Protein AF-A0A350NPS9-F1 (afdb_monomer)

Mean predicted aligned error: 7.88 Å

Nearest PDB structures (foldseek):
  6bbt-assembly2_B  TM=4.690E-01  e=1.256E-01  Streptococcus pyogenes
  4hss-assembly2_B  TM=3.386E-01  e=8.045E+00  Corynebacterium diphtheriae NCTC 13129

pLDDT: mean 90.28, std 10.2, range [53.72, 98.44]

Structure (mmCIF, N/CA/C/O backbone):
data_AF-A0A350NPS9-F1
#
_entry.id   AF-A0A350NPS9-F1
#
loop_
_atom_site.group_PDB
_atom_site.id
_atom_site.type_symbol
_atom_site.label_atom_id
_atom_site.label_alt_id
_atom_site.label_comp_id
_atom_site.label_asym_id
_atom_site.label_entity_id
_atom_site.label_seq_id
_atom_site.pdbx_PDB_ins_code
_atom_site.Cartn_x
_atom_site.Cartn_y
_atom_site.Cartn_z
_atom_site.occupancy
_atom_site.B_iso_or_equiv
_atom_site.auth_seq_id
_atom_site.auth_comp_id
_atom_site.auth_asym_id
_atom_site.auth_atom_id
_atom_site.pdbx_PDB_model_num
ATOM 1 N N . GLY A 1 1 ? 11.434 -3.399 -12.590 1.00 87.81 1 GLY A N 1
ATOM 2 C CA . GLY A 1 1 ? 12.327 -3.772 -13.703 1.00 87.81 1 GLY A CA 1
ATOM 3 C C . GLY A 1 1 ? 11.559 -3.762 -15.008 1.00 87.81 1 GLY A C 1
ATOM 4 O O . GLY A 1 1 ? 10.493 -3.167 -15.070 1.00 87.81 1 GLY A O 1
ATOM 5 N N . GLY A 1 2 ? 12.075 -4.420 -16.040 1.00 92.75 2 GLY A N 1
ATOM 6 C CA . GLY A 1 2 ? 11.434 -4.491 -17.352 1.00 92.75 2 GLY A CA 1
ATOM 7 C C . GLY A 1 2 ? 12.204 -5.400 -18.299 1.00 92.75 2 GLY A C 1
ATOM 8 O O . GLY A 1 2 ? 13.108 -6.122 -17.875 1.00 92.75 2 GLY A O 1
ATOM 9 N N . THR A 1 3 ? 11.849 -5.363 -19.577 1.00 96.25 3 THR A N 1
ATOM 10 C CA . THR A 1 3 ? 12.552 -6.098 -20.639 1.00 96.25 3 THR A CA 1
ATOM 11 C C . THR A 1 3 ? 13.214 -5.127 -21.606 1.00 96.25 3 THR A C 1
ATOM 13 O O . THR A 1 3 ? 12.877 -3.946 -21.618 1.00 96.25 3 THR A O 1
ATOM 16 N N . THR A 1 4 ? 14.157 -5.608 -22.420 1.00 96.62 4 THR A N 1
ATOM 17 C CA . THR A 1 4 ? 14.735 -4.822 -23.515 1.00 96.62 4 THR A CA 1
ATOM 18 C C . THR A 1 4 ? 14.626 -5.554 -24.844 1.00 96.62 4 THR A C 1
ATOM 20 O O . THR A 1 4 ? 14.639 -6.787 -24.903 1.00 96.62 4 THR A O 1
ATOM 23 N N . LEU A 1 5 ? 14.549 -4.778 -25.919 1.00 95.56 5 LEU A N 1
ATOM 24 C CA . LEU A 1 5 ? 14.714 -5.231 -27.293 1.00 95.56 5 LEU A CA 1
ATOM 25 C C . LEU A 1 5 ? 15.731 -4.308 -27.983 1.00 95.56 5 LEU A C 1
ATOM 27 O O . LEU A 1 5 ? 15.462 -3.111 -28.036 1.00 95.56 5 LEU A O 1
ATOM 31 N N . PRO A 1 6 ? 16.867 -4.824 -28.494 1.00 95.44 6 PRO A N 1
ATOM 32 C CA . PRO A 1 6 ? 17.348 -6.206 -28.377 1.00 95.44 6 PRO A CA 1
ATOM 33 C C . PRO A 1 6 ? 17.470 -6.693 -26.921 1.00 95.44 6 PRO A C 1
ATOM 35 O O . PRO A 1 6 ? 17.599 -5.896 -25.987 1.00 95.44 6 PRO A O 1
ATOM 38 N N . LYS A 1 7 ? 17.368 -8.013 -26.719 1.00 96.19 7 LYS A N 1
ATOM 39 C CA . LYS A 1 7 ? 17.523 -8.618 -25.385 1.00 96.19 7 LYS A CA 1
ATOM 40 C C . LYS A 1 7 ? 18.940 -8.349 -24.857 1.00 96.19 7 LYS A C 1
ATOM 42 O O . LYS A 1 7 ? 19.832 -8.073 -25.651 1.00 96.19 7 LYS A O 1
ATOM 47 N N . PRO A 1 8 ? 19.187 -8.430 -23.542 1.00 95.38 8 PRO A N 1
ATOM 48 C CA . PRO A 1 8 ? 20.540 -8.281 -23.019 1.00 95.38 8 PRO A CA 1
ATOM 49 C C . PRO A 1 8 ? 21.495 -9.288 -23.669 1.00 95.38 8 PRO A C 1
ATOM 51 O O . PRO A 1 8 ? 21.239 -10.492 -23.665 1.00 95.38 8 PRO A O 1
ATOM 54 N N . GLY A 1 9 ? 22.585 -8.790 -24.246 1.00 95.69 9 GLY A N 1
ATOM 55 C CA . GLY A 1 9 ? 23.526 -9.611 -24.994 1.00 95.69 9 GLY A CA 1
ATOM 56 C C . GLY A 1 9 ? 24.518 -8.775 -25.790 1.00 95.69 9 GLY A C 1
ATOM 57 O O . GLY A 1 9 ? 24.446 -7.546 -25.816 1.00 95.69 9 GLY A O 1
ATOM 58 N N . LYS A 1 10 ? 25.458 -9.463 -26.438 1.00 95.31 10 LYS A N 1
ATOM 59 C CA . LYS A 1 10 ? 26.379 -8.859 -27.401 1.00 95.31 10 LYS A CA 1
ATOM 60 C C . LYS A 1 10 ? 25.858 -9.123 -28.805 1.00 95.31 10 LYS A C 1
ATOM 62 O O . LYS A 1 10 ? 25.475 -10.246 -29.119 1.00 95.31 10 LYS A O 1
ATOM 67 N N . TYR A 1 11 ? 25.882 -8.091 -29.633 1.00 95.81 11 TYR A N 1
ATOM 68 C CA . TYR A 1 11 ? 25.420 -8.137 -31.012 1.00 95.81 11 TYR A CA 1
ATOM 69 C C . TYR A 1 11 ? 26.449 -7.449 -31.900 1.00 95.81 11 TYR A C 1
ATOM 71 O O . TYR A 1 11 ? 27.071 -6.471 -31.484 1.00 95.81 11 TYR A O 1
ATOM 79 N N . THR A 1 12 ? 26.598 -7.947 -33.122 1.00 96.00 12 THR A N 1
ATOM 80 C CA . THR A 1 12 ? 27.422 -7.323 -34.155 1.00 96.00 12 THR A CA 1
ATOM 81 C C . THR A 1 12 ? 26.500 -6.697 -35.186 1.00 96.00 12 THR A C 1
ATOM 83 O O . THR A 1 12 ? 25.580 -7.347 -35.677 1.00 96.00 12 THR A O 1
ATOM 86 N N . TYR A 1 13 ? 26.756 -5.436 -35.508 1.00 95.50 13 TYR A N 1
ATOM 87 C CA . TYR A 1 13 ? 26.031 -4.681 -36.520 1.00 95.50 13 TYR A CA 1
ATOM 88 C C . TYR A 1 13 ? 27.034 -4.098 -37.512 1.00 95.50 13 TYR A C 1
ATOM 90 O O . TYR A 1 13 ? 28.184 -3.848 -37.148 1.00 95.50 13 TYR A O 1
ATOM 98 N N . GLY A 1 14 ? 26.600 -3.884 -38.753 1.00 96.38 14 GLY A N 1
ATOM 99 C CA . GLY A 1 14 ? 27.404 -3.160 -39.733 1.00 96.38 14 GLY A CA 1
ATOM 100 C C . GLY A 1 14 ? 27.586 -1.698 -39.326 1.00 96.38 14 GLY A C 1
ATOM 101 O O . GLY A 1 14 ? 26.770 -1.143 -38.582 1.00 96.38 14 GLY A O 1
ATOM 102 N N . GLU A 1 15 ? 28.636 -1.065 -39.836 1.00 95.25 15 GLU A N 1
ATOM 103 C CA . GLU A 1 15 ? 28.874 0.361 -39.619 1.00 95.25 15 GLU A CA 1
ATOM 104 C C . GLU A 1 15 ? 27.670 1.198 -40.083 1.00 95.25 15 GLU A C 1
ATOM 106 O O . GLU A 1 15 ? 27.029 0.889 -41.088 1.00 95.25 15 GLU A O 1
ATOM 111 N N . ASN A 1 16 ? 27.335 2.240 -39.319 1.00 94.88 16 ASN A N 1
ATOM 112 C CA . ASN A 1 16 ? 26.195 3.137 -39.541 1.00 94.88 16 ASN A CA 1
ATOM 113 C C . ASN A 1 16 ? 24.810 2.465 -39.497 1.00 94.88 16 ASN A C 1
ATOM 115 O O . ASN A 1 16 ? 23.804 3.108 -39.798 1.00 94.88 16 ASN A O 1
ATOM 119 N N . THR A 1 17 ? 24.723 1.204 -39.057 1.00 97.62 17 THR A N 1
ATOM 120 C CA . THR A 1 17 ? 23.431 0.550 -38.803 1.00 97.62 17 THR A CA 1
ATOM 121 C C . THR A 1 17 ? 22.660 1.322 -37.737 1.00 97.62 17 THR A C 1
ATOM 123 O O . THR A 1 17 ? 23.191 1.608 -36.663 1.00 97.62 17 THR A O 1
ATOM 126 N N . VAL A 1 18 ? 21.387 1.609 -37.999 1.00 96.62 18 VAL A N 1
ATOM 127 C CA . VAL A 1 18 ? 20.476 2.188 -37.006 1.00 96.62 18 VAL A CA 1
ATOM 128 C C . VAL A 1 18 ? 19.769 1.058 -36.268 1.00 96.62 18 VAL A C 1
ATOM 130 O O . VAL A 1 18 ? 19.019 0.286 -36.865 1.00 96.62 18 VAL A O 1
ATOM 133 N N . VAL A 1 19 ? 19.990 0.960 -34.961 1.00 96.75 19 VAL A N 1
ATOM 134 C CA . VAL A 1 19 ? 19.338 -0.036 -34.103 1.00 96.75 19 VAL A CA 1
ATOM 135 C C . VAL A 1 19 ? 18.218 0.643 -33.328 1.00 96.75 19 VAL A C 1
ATOM 137 O O . VAL A 1 19 ? 18.448 1.632 -32.636 1.00 96.75 19 VAL A O 1
ATOM 140 N N . THR A 1 20 ? 17.002 0.105 -33.432 1.00 97.50 20 THR A N 1
ATOM 141 C CA . THR A 1 20 ? 15.863 0.539 -32.611 1.00 97.50 20 THR A CA 1
ATOM 142 C C . THR A 1 20 ? 15.865 -0.204 -31.285 1.00 97.50 20 THR A C 1
ATOM 144 O O . THR A 1 20 ? 15.963 -1.432 -31.253 1.00 97.50 20 THR A O 1
ATOM 147 N N . LEU A 1 21 ? 15.715 0.544 -30.200 1.00 97.19 21 LEU A N 1
ATOM 148 C CA . LEU A 1 21 ? 15.669 0.053 -28.838 1.00 97.19 21 LEU A CA 1
ATOM 149 C C . LEU A 1 21 ? 14.244 0.149 -28.287 1.00 97.19 21 LEU A C 1
ATOM 151 O O . LEU A 1 21 ? 13.510 1.102 -28.546 1.00 97.19 21 LEU A O 1
ATOM 155 N N . LYS A 1 22 ? 13.845 -0.838 -27.490 1.00 97.31 22 LYS A N 1
ATOM 156 C CA . LYS A 1 22 ? 12.591 -0.822 -26.727 1.00 97.31 22 LYS A CA 1
ATOM 157 C C . LYS A 1 22 ? 12.867 -1.270 -25.303 1.00 97.31 22 LYS A C 1
ATOM 159 O O . LYS A 1 22 ? 13.626 -2.216 -25.107 1.00 97.31 22 LYS A O 1
ATOM 164 N N . ALA A 1 23 ? 12.216 -0.635 -24.335 1.00 97.06 23 ALA A N 1
ATOM 165 C CA . ALA A 1 23 ? 12.320 -0.992 -22.924 1.00 97.06 23 ALA A CA 1
ATOM 166 C C . ALA A 1 23 ? 10.939 -1.045 -22.242 1.00 97.06 23 ALA A C 1
ATOM 168 O O . ALA A 1 23 ? 10.611 -0.152 -21.463 1.00 97.06 23 ALA A O 1
ATOM 169 N N . PRO A 1 24 ? 10.092 -2.052 -22.535 1.00 96.56 24 PRO A N 1
ATOM 170 C CA . PRO A 1 24 ? 8.803 -2.191 -21.863 1.00 96.56 24 PRO A CA 1
ATOM 171 C C . PRO A 1 24 ? 9.004 -2.432 -20.354 1.00 96.56 24 PRO A C 1
ATOM 173 O O . PRO A 1 24 ? 9.684 -3.404 -19.989 1.00 96.56 24 PRO A O 1
ATOM 176 N N . PRO A 1 25 ? 8.444 -1.584 -19.470 1.00 96.56 25 PRO A N 1
ATOM 177 C CA . PRO A 1 25 ? 8.509 -1.816 -18.034 1.00 96.56 25 PRO A CA 1
ATOM 178 C C . PRO A 1 25 ? 7.652 -3.021 -17.631 1.00 96.56 25 PRO A C 1
ATOM 180 O O . PRO A 1 25 ? 6.640 -3.327 -18.261 1.00 96.56 25 PRO A O 1
ATOM 183 N N . ALA A 1 26 ? 8.064 -3.712 -16.570 1.00 94.88 26 ALA A N 1
ATOM 184 C CA . ALA A 1 26 ? 7.222 -4.702 -15.904 1.00 94.88 26 ALA A CA 1
ATOM 185 C C . ALA A 1 26 ? 6.182 -4.003 -15.007 1.00 94.88 26 ALA A C 1
ATOM 187 O O . ALA A 1 26 ? 6.328 -2.820 -14.692 1.00 94.88 26 ALA A O 1
ATOM 188 N N . ALA A 1 27 ? 5.163 -4.742 -14.553 1.00 92.69 27 ALA A N 1
ATOM 189 C CA . ALA A 1 27 ? 4.199 -4.241 -13.572 1.00 92.69 27 ALA A CA 1
ATOM 190 C C . ALA A 1 27 ? 4.912 -3.667 -12.329 1.00 92.69 27 ALA A C 1
ATOM 192 O O . ALA A 1 27 ? 5.913 -4.221 -11.865 1.00 92.69 27 ALA A O 1
ATOM 193 N N . GLY A 1 28 ? 4.425 -2.532 -11.820 1.00 93.19 28 GLY A N 1
ATOM 194 C CA . GLY A 1 28 ? 5.043 -1.833 -10.688 1.00 93.19 28 GLY A CA 1
ATOM 195 C C . GLY A 1 28 ? 6.329 -1.070 -11.020 1.00 93.19 28 GLY A C 1
ATOM 196 O O . GLY A 1 28 ? 7.098 -0.729 -10.121 1.00 93.19 28 GLY A O 1
ATOM 197 N N . SER A 1 29 ? 6.637 -0.830 -12.296 1.00 95.56 29 SER A N 1
ATOM 198 C CA . SER A 1 29 ? 7.828 -0.080 -12.710 1.00 95.56 29 SER A CA 1
ATOM 199 C C . SER A 1 29 ? 7.543 0.883 -13.852 1.00 95.56 29 SER A C 1
ATOM 201 O O . SER A 1 29 ? 6.602 0.705 -14.619 1.00 95.56 29 SER A O 1
ATOM 203 N N . LEU A 1 30 ? 8.407 1.883 -13.982 1.00 95.25 30 LEU A N 1
ATOM 204 C CA . LEU A 1 30 ? 8.434 2.827 -15.088 1.00 95.25 30 LEU A CA 1
ATOM 205 C C . LEU A 1 30 ? 9.775 2.714 -15.802 1.00 95.25 30 LEU A C 1
ATOM 207 O O . LEU A 1 30 ? 10.811 2.492 -15.170 1.00 95.25 30 LEU A O 1
ATOM 211 N N . PHE A 1 31 ? 9.757 2.843 -17.128 1.00 95.94 31 PHE A N 1
ATOM 212 C CA . PHE A 1 31 ? 10.988 3.115 -17.857 1.00 95.94 31 PHE A CA 1
ATOM 213 C C . PHE A 1 31 ? 11.407 4.547 -17.540 1.00 95.94 31 PHE A C 1
ATOM 215 O O . PHE A 1 31 ? 10.610 5.465 -17.711 1.00 95.94 31 PHE A O 1
ATOM 222 N N . ASP A 1 32 ? 12.631 4.705 -17.051 1.00 94.81 32 ASP A N 1
ATOM 223 C CA . ASP A 1 32 ? 13.154 6.000 -16.635 1.00 94.81 32 ASP A CA 1
ATOM 224 C C . ASP A 1 32 ? 13.987 6.607 -17.768 1.00 94.81 32 ASP A C 1
ATOM 226 O O . ASP A 1 32 ? 13.614 7.617 -18.360 1.00 94.81 32 ASP A O 1
ATOM 230 N N . HIS A 1 33 ? 15.079 5.938 -18.148 1.00 95.25 33 HIS A N 1
ATOM 231 C CA . HIS A 1 33 ? 15.931 6.367 -19.255 1.00 95.25 33 HIS A CA 1
ATOM 232 C C . HIS A 1 33 ? 16.844 5.239 -19.760 1.00 95.25 33 HIS A C 1
ATOM 234 O O . HIS A 1 33 ? 16.969 4.171 -19.154 1.00 95.25 33 HIS A O 1
ATOM 240 N N . TRP A 1 34 ? 17.528 5.485 -20.879 1.00 96.44 34 TRP A N 1
ATOM 241 C CA . TRP A 1 34 ? 18.664 4.672 -21.310 1.00 96.44 34 TRP A CA 1
ATOM 242 C C . TRP A 1 34 ? 19.950 5.196 -20.666 1.00 96.44 34 TRP A C 1
ATOM 244 O O . TRP A 1 34 ? 20.350 6.332 -20.893 1.00 96.44 34 TRP A O 1
ATOM 254 N N . GLY A 1 35 ? 20.607 4.365 -19.867 1.00 94.75 35 GLY A N 1
ATOM 255 C CA . GLY A 1 35 ? 21.946 4.590 -19.332 1.00 94.75 35 GLY A CA 1
ATOM 256 C C . GLY A 1 35 ? 23.019 3.787 -20.075 1.00 94.75 35 GLY A C 1
ATOM 257 O O . GLY A 1 35 ? 22.795 3.248 -21.160 1.00 94.75 35 GLY A O 1
ATOM 258 N N . GLY A 1 36 ? 24.191 3.667 -19.452 1.00 91.38 36 GLY A N 1
ATOM 259 C CA . GLY A 1 36 ? 25.392 3.094 -20.072 1.00 91.38 36 GLY A CA 1
ATOM 260 C C . GLY A 1 36 ? 26.281 4.172 -20.695 1.00 91.38 36 GLY A C 1
ATOM 261 O O . GLY A 1 36 ? 25.916 5.346 -20.696 1.00 91.38 36 GLY A O 1
ATOM 262 N N . ALA A 1 37 ? 27.449 3.773 -21.207 1.00 91.25 37 ALA A N 1
ATOM 263 C CA . ALA A 1 37 ? 28.417 4.701 -21.803 1.00 91.25 37 ALA A CA 1
ATOM 264 C C . ALA A 1 37 ? 27.796 5.520 -22.946 1.00 91.25 37 ALA A C 1
ATOM 266 O O . ALA A 1 37 ? 28.096 6.699 -23.100 1.00 91.25 37 ALA A O 1
ATOM 267 N N . ASP A 1 38 ? 26.866 4.909 -23.683 1.00 92.88 38 ASP A N 1
ATOM 268 C CA . ASP A 1 38 ? 26.193 5.522 -24.824 1.00 92.88 38 ASP A CA 1
ATOM 269 C C . ASP A 1 38 ? 24.727 5.881 -24.540 1.00 92.88 38 ASP A C 1
ATOM 271 O O . ASP A 1 38 ? 23.995 6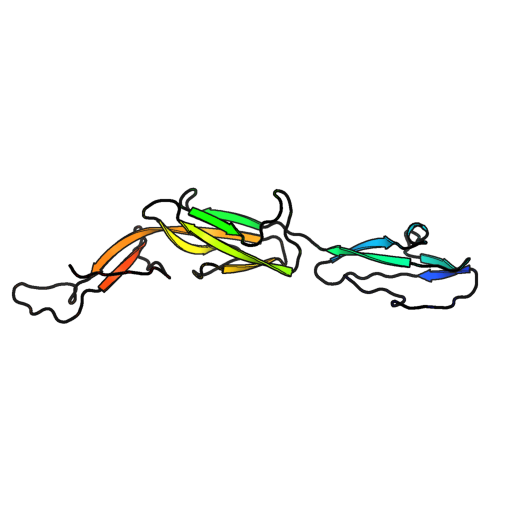.218 -25.469 1.00 92.88 38 ASP A O 1
ATOM 275 N N . GLY A 1 39 ? 24.268 5.823 -23.283 1.00 87.81 39 GLY A N 1
ATOM 276 C CA . GLY A 1 39 ? 22.870 6.112 -22.927 1.00 87.81 39 GLY A CA 1
ATOM 277 C C . GLY A 1 39 ? 22.411 7.503 -23.382 1.00 87.81 39 GLY A C 1
ATOM 278 O O . GLY A 1 39 ? 21.330 7.650 -23.943 1.00 87.81 39 GLY A O 1
ATOM 279 N N . ALA A 1 40 ? 23.292 8.503 -23.262 1.00 88.75 40 ALA A N 1
ATOM 280 C CA . ALA A 1 40 ? 23.057 9.868 -23.743 1.00 88.75 40 ALA A CA 1
ATOM 281 C C . ALA A 1 40 ? 23.033 9.998 -25.279 1.00 88.75 40 ALA A C 1
ATOM 283 O O . ALA A 1 40 ? 22.548 10.995 -25.804 1.00 88.75 40 ALA A O 1
ATOM 284 N N . SER A 1 41 ? 23.559 9.007 -26.006 1.00 90.69 41 SER A N 1
ATOM 285 C CA . SER A 1 41 ? 23.548 8.977 -27.476 1.00 90.69 41 SER A CA 1
ATOM 286 C C . SER A 1 41 ? 22.280 8.338 -28.050 1.00 90.69 41 SER A C 1
ATOM 288 O O . SER A 1 41 ? 22.129 8.278 -29.271 1.00 90.69 41 SER A O 1
ATOM 290 N N . VAL A 1 42 ? 21.374 7.834 -27.204 1.00 95.81 42 VAL A N 1
ATOM 291 C CA . VAL A 1 42 ? 20.087 7.304 -27.658 1.00 95.81 42 VAL A CA 1
ATOM 292 C C . VAL A 1 42 ? 19.169 8.466 -28.033 1.00 95.81 42 VAL A C 1
ATOM 294 O O . VAL A 1 42 ? 18.872 9.336 -27.219 1.00 95.81 42 VAL A O 1
ATOM 297 N N . SER A 1 43 ? 18.704 8.483 -29.282 1.00 93.56 43 SER A N 1
ATOM 298 C CA . SER A 1 43 ? 17.806 9.529 -29.787 1.00 93.56 43 SER A CA 1
ATOM 299 C C . SER A 1 43 ? 16.436 9.497 -29.091 1.00 93.56 43 SER A C 1
ATOM 301 O O . SER A 1 43 ? 16.016 8.437 -28.628 1.00 93.56 43 SER A O 1
ATOM 303 N N . SER A 1 44 ? 15.640 10.563 -29.213 1.00 90.25 44 SER A N 1
ATOM 304 C CA . SER A 1 44 ? 14.224 10.580 -28.792 1.00 90.25 44 SER A CA 1
ATOM 305 C C . SER A 1 44 ? 13.347 9.509 -29.465 1.00 90.25 44 SER A C 1
ATOM 307 O O . SER A 1 44 ? 12.366 9.062 -28.879 1.00 90.25 44 SER A O 1
ATOM 309 N N . ALA A 1 45 ? 13.726 9.031 -30.655 1.00 93.44 45 ALA A N 1
ATOM 310 C CA . ALA A 1 45 ? 13.085 7.898 -31.329 1.00 93.44 45 ALA A CA 1
ATOM 311 C C . ALA A 1 45 ? 13.495 6.519 -30.759 1.00 93.44 45 ALA A C 1
ATOM 313 O O . ALA A 1 45 ? 13.159 5.491 -31.342 1.00 93.44 45 ALA A O 1
ATOM 314 N N . ASN A 1 46 ? 14.235 6.480 -29.643 1.00 96.00 46 ASN A N 1
ATOM 315 C CA . ASN A 1 46 ? 14.848 5.278 -29.070 1.00 96.00 46 ASN A CA 1
ATOM 316 C C . ASN A 1 46 ? 15.713 4.510 -30.080 1.00 96.00 46 ASN A C 1
ATOM 318 O O . ASN A 1 46 ? 15.624 3.292 -30.195 1.00 96.00 46 ASN A O 1
ATOM 322 N N . THR A 1 47 ? 16.554 5.218 -30.831 1.00 96.69 47 THR A N 1
ATOM 323 C CA . THR A 1 47 ? 17.475 4.616 -31.797 1.00 96.69 47 THR A CA 1
ATOM 324 C C . THR A 1 47 ? 18.917 4.975 -31.489 1.00 96.69 47 THR A C 1
ATOM 326 O O . THR A 1 47 ? 19.191 5.986 -30.836 1.00 96.69 47 THR A O 1
ATOM 329 N N . ILE A 1 48 ? 19.838 4.138 -31.962 1.00 96.25 48 ILE A N 1
ATOM 330 C CA . ILE A 1 48 ? 21.272 4.379 -31.866 1.00 96.25 48 ILE A CA 1
ATOM 331 C C . ILE A 1 48 ? 21.972 4.009 -33.179 1.00 96.25 48 ILE A C 1
ATOM 333 O O . ILE A 1 48 ? 21.653 2.991 -33.792 1.00 96.25 48 ILE A O 1
ATOM 337 N N . VAL A 1 49 ? 22.912 4.847 -33.622 1.00 96.50 49 VAL A N 1
ATOM 338 C CA . VAL A 1 49 ? 23.663 4.658 -34.878 1.00 96.50 49 VAL A CA 1
ATOM 339 C C . VAL A 1 49 ? 24.996 3.984 -34.589 1.00 96.50 49 VAL A C 1
ATOM 341 O O . VAL A 1 49 ? 25.841 4.584 -33.931 1.00 96.50 49 VAL A O 1
ATOM 344 N N . MET A 1 50 ? 25.215 2.770 -35.089 1.00 96.06 50 MET A N 1
ATOM 345 C CA . MET A 1 50 ? 26.416 1.959 -34.851 1.00 96.06 50 MET A CA 1
ATOM 346 C C . MET A 1 50 ? 27.646 2.483 -35.613 1.00 96.06 50 MET A C 1
ATOM 348 O O . MET A 1 50 ? 28.088 1.896 -36.593 1.00 96.06 50 MET A O 1
ATOM 352 N N . ASN A 1 51 ? 28.211 3.591 -35.138 1.00 94.62 51 ASN A N 1
ATOM 353 C CA . ASN A 1 51 ? 29.464 4.206 -35.605 1.00 94.62 51 ASN A CA 1
ATOM 354 C C . ASN A 1 51 ? 30.698 3.800 -34.766 1.00 94.62 51 ASN A C 1
ATOM 356 O O . ASN A 1 51 ? 31.726 4.467 -34.783 1.00 94.62 51 ASN A O 1
ATOM 360 N N . GLY A 1 52 ? 30.565 2.740 -33.968 1.00 93.75 52 GLY A N 1
ATOM 361 C CA . GLY A 1 52 ? 31.561 2.250 -33.022 1.00 93.75 52 GLY A CA 1
ATOM 362 C C . GLY A 1 52 ? 30.938 1.243 -32.056 1.00 93.75 52 GLY A C 1
ATOM 363 O O . GLY A 1 52 ? 29.732 0.984 -32.111 1.00 93.75 52 GLY A O 1
ATOM 364 N N . ASN A 1 53 ? 31.749 0.672 -31.162 1.00 94.06 53 ASN A N 1
ATOM 365 C CA . ASN A 1 53 ? 31.245 -0.201 -30.100 1.00 94.06 53 ASN A CA 1
ATOM 366 C C . ASN A 1 53 ? 30.376 0.599 -29.131 1.00 94.06 53 ASN A C 1
ATOM 368 O O . ASN A 1 53 ? 30.779 1.678 -28.706 1.00 94.06 53 ASN A O 1
ATOM 372 N N . LYS A 1 54 ? 29.217 0.046 -28.756 1.00 94.00 54 LYS A N 1
ATOM 373 C CA . LYS A 1 54 ? 28.267 0.713 -27.860 1.00 94.00 54 LYS A CA 1
ATOM 374 C C . LYS A 1 54 ? 27.851 -0.158 -26.692 1.00 94.00 54 LYS A C 1
ATOM 376 O O . LYS A 1 54 ? 27.703 -1.373 -26.840 1.00 94.00 54 LYS A O 1
ATOM 381 N N . SER A 1 55 ? 27.604 0.475 -25.552 1.00 95.25 55 SER A N 1
ATOM 382 C CA . SER A 1 55 ? 27.049 -0.143 -24.351 1.00 95.25 55 SER A CA 1
ATOM 383 C C . SER A 1 55 ? 25.878 0.685 -23.832 1.00 95.25 55 SER A C 1
ATOM 385 O O . SER A 1 55 ? 26.049 1.795 -23.320 1.00 95.25 55 SER A O 1
ATOM 387 N N . VAL A 1 56 ? 24.677 0.121 -23.960 1.00 95.88 56 VAL A N 1
ATOM 388 C CA . VAL A 1 56 ? 23.414 0.756 -23.577 1.00 95.88 56 VAL A CA 1
ATOM 389 C C . VAL A 1 56 ? 22.698 -0.122 -22.556 1.00 95.88 56 VAL A C 1
ATOM 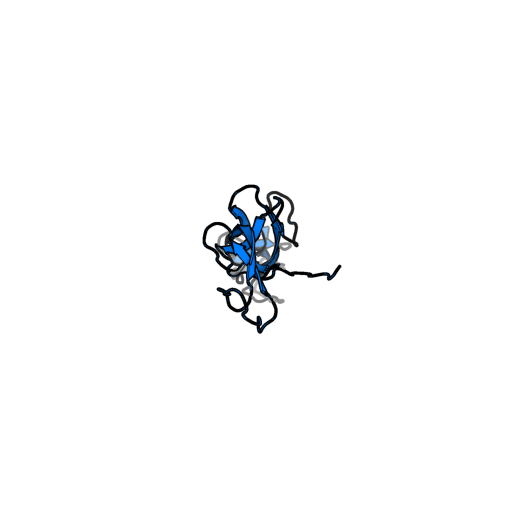391 O O . VAL A 1 56 ? 22.651 -1.346 -22.691 1.00 95.88 56 VAL A O 1
ATOM 394 N N . LYS A 1 57 ? 22.125 0.502 -21.529 1.00 95.69 57 LYS A N 1
ATOM 395 C CA . LYS A 1 57 ? 21.389 -0.159 -20.448 1.00 95.69 57 LYS A CA 1
ATOM 396 C C . LYS A 1 57 ? 20.042 0.527 -20.258 1.00 95.69 57 LYS A C 1
ATOM 398 O O . LYS A 1 57 ? 20.006 1.733 -20.083 1.00 95.69 57 LYS A O 1
ATOM 403 N N . ALA A 1 58 ? 18.940 -0.216 -20.217 1.00 96.62 58 ALA A N 1
ATOM 404 C CA . ALA A 1 58 ? 17.669 0.355 -19.772 1.00 96.62 58 ALA A CA 1
ATOM 405 C C . ALA A 1 58 ? 17.679 0.545 -18.248 1.00 96.62 58 ALA A C 1
ATOM 407 O O . ALA A 1 58 ? 18.036 -0.377 -17.504 1.00 96.62 58 ALA A O 1
ATOM 408 N N . VAL A 1 59 ? 17.279 1.725 -17.788 1.00 96.12 59 VAL A N 1
ATOM 409 C CA . VAL A 1 59 ? 17.086 2.048 -16.374 1.00 96.12 59 VAL A CA 1
ATOM 410 C C . VAL A 1 59 ? 15.588 2.149 -16.105 1.00 96.12 59 VAL A C 1
ATOM 412 O O . VAL A 1 59 ? 14.843 2.759 -16.869 1.00 96.12 59 VAL A O 1
ATOM 415 N N . PHE A 1 60 ? 15.151 1.512 -15.021 1.00 96.44 60 PHE A N 1
ATOM 416 C CA . PHE A 1 60 ? 13.759 1.496 -14.588 1.00 96.44 60 PHE A CA 1
ATOM 417 C C . PHE A 1 60 ? 13.671 1.971 -13.143 1.00 96.44 60 PHE A C 1
ATOM 419 O O . PHE A 1 60 ? 14.485 1.557 -12.312 1.00 96.44 60 PHE A O 1
ATOM 426 N N . SER A 1 61 ? 12.652 2.762 -12.841 1.00 93.94 61 SE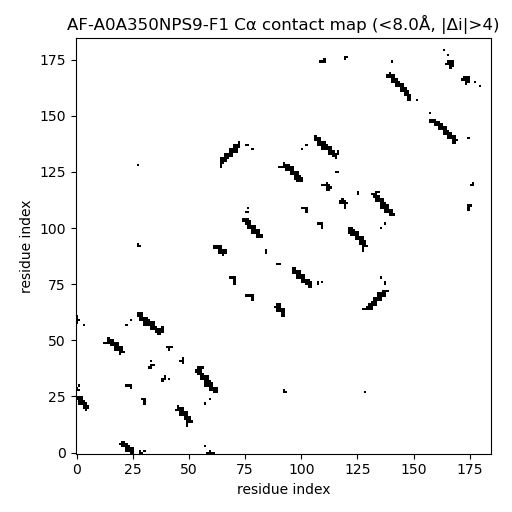R A N 1
ATOM 427 C CA . SER A 1 61 ? 12.263 3.139 -11.483 1.00 93.94 61 SER A CA 1
ATOM 428 C C . SER A 1 61 ? 11.047 2.319 -11.041 1.00 93.94 61 SER A C 1
ATOM 430 O O . SER A 1 61 ? 10.308 1.776 -11.868 1.00 93.94 61 SER A O 1
ATOM 432 N N . LYS A 1 62 ? 10.860 2.152 -9.729 1.00 91.38 62 LYS A N 1
ATOM 433 C CA . LYS A 1 62 ? 9.651 1.525 -9.178 1.00 91.38 62 LYS A CA 1
ATOM 434 C C . LYS A 1 62 ? 8.540 2.562 -9.067 1.00 91.38 62 LYS A C 1
ATOM 436 O O . LYS A 1 62 ? 8.815 3.719 -8.761 1.00 91.38 62 LYS A O 1
ATOM 441 N N . LEU A 1 63 ? 7.301 2.127 -9.283 1.00 92.81 63 LEU A N 1
ATOM 442 C CA . LEU A 1 63 ? 6.137 2.926 -8.913 1.00 92.81 63 LEU A CA 1
ATOM 443 C C . LEU A 1 63 ? 6.058 3.033 -7.392 1.00 92.81 63 LEU A C 1
ATOM 445 O O . LEU A 1 63 ? 6.375 2.074 -6.685 1.00 92.81 63 LEU A O 1
ATOM 449 N N . THR A 1 64 ? 5.621 4.189 -6.912 1.00 92.88 64 THR A N 1
ATOM 450 C CA . THR A 1 64 ? 5.349 4.429 -5.499 1.00 92.88 64 THR A CA 1
ATOM 451 C C . THR A 1 64 ? 3.928 4.945 -5.328 1.00 92.88 64 THR A C 1
ATOM 453 O O . THR A 1 64 ? 3.417 5.631 -6.214 1.00 92.88 64 THR A O 1
ATOM 456 N N . TYR A 1 65 ? 3.297 4.605 -4.208 1.00 93.62 65 TYR A N 1
ATOM 457 C CA . TYR A 1 65 ? 1.935 5.002 -3.887 1.00 93.62 65 TYR A CA 1
ATOM 458 C C . TYR A 1 65 ? 1.779 5.492 -2.445 1.00 93.62 65 TYR A C 1
ATOM 460 O O . TYR A 1 65 ? 2.407 4.942 -1.532 1.00 93.62 65 TYR A O 1
ATOM 468 N N . PRO A 1 66 ? 0.901 6.480 -2.217 1.00 93.12 66 PRO A N 1
ATOM 469 C CA . PRO A 1 66 ? 0.592 6.946 -0.877 1.00 93.12 66 PRO A CA 1
ATOM 470 C C . PRO A 1 66 ? -0.280 5.930 -0.130 1.00 93.12 66 PRO A C 1
ATOM 472 O O . PRO A 1 66 ? -1.141 5.269 -0.719 1.00 93.12 66 PRO A O 1
ATOM 475 N N . LEU A 1 67 ? -0.090 5.863 1.188 1.00 93.44 67 LEU A N 1
ATOM 476 C CA . LEU A 1 67 ? -0.985 5.184 2.124 1.00 93.44 67 LEU A CA 1
ATOM 477 C C . LEU A 1 67 ? -1.518 6.216 3.118 1.00 93.44 67 LEU A C 1
ATOM 479 O O . LEU A 1 67 ? -0.772 6.728 3.954 1.00 93.44 67 LEU A O 1
ATOM 483 N N . ASN A 1 68 ? -2.812 6.495 3.026 1.00 94.00 68 ASN A N 1
ATOM 484 C CA . ASN A 1 68 ? -3.517 7.361 3.960 1.00 94.00 68 ASN A CA 1
ATOM 485 C C . ASN A 1 68 ? -4.088 6.517 5.099 1.00 94.00 68 ASN A C 1
ATOM 487 O O . ASN A 1 68 ? -4.757 5.515 4.856 1.00 94.00 68 ASN A O 1
ATOM 491 N N . ILE A 1 69 ? -3.832 6.921 6.341 1.00 94.75 69 ILE A N 1
ATOM 492 C CA . ILE A 1 69 ? -4.298 6.206 7.528 1.00 94.75 69 ILE A CA 1
ATOM 493 C C . ILE A 1 69 ? -5.128 7.159 8.375 1.00 94.75 69 ILE A C 1
ATOM 495 O O . ILE A 1 69 ? -4.700 8.273 8.672 1.00 94.75 69 ILE A O 1
ATOM 499 N N . THR A 1 70 ? -6.311 6.707 8.766 1.00 97.06 70 THR A N 1
ATOM 500 C CA . THR A 1 70 ? -7.251 7.458 9.601 1.00 97.06 70 THR A CA 1
ATOM 501 C C . THR A 1 70 ? -7.690 6.619 10.793 1.00 97.06 70 THR A C 1
ATOM 503 O O . THR A 1 70 ? -7.655 5.387 10.758 1.00 97.06 70 THR A O 1
ATOM 506 N N . VAL A 1 71 ? -8.092 7.295 11.864 1.00 98.31 71 VAL A N 1
ATOM 507 C CA . VAL A 1 71 ? -8.640 6.677 13.072 1.00 98.31 71 VAL A CA 1
ATOM 508 C C . VAL A 1 71 ? -10.034 7.241 13.288 1.00 98.31 71 VAL A C 1
ATOM 510 O O . VAL A 1 71 ? -10.232 8.450 13.165 1.00 98.31 71 VAL A O 1
ATOM 513 N N . ASN A 1 72 ? -10.990 6.366 13.584 1.00 97.38 72 ASN A N 1
ATOM 514 C CA . ASN A 1 72 ? -12.379 6.736 13.794 1.00 97.38 72 ASN A CA 1
ATOM 515 C C . ASN A 1 72 ? -12.931 6.074 15.072 1.00 97.38 72 ASN A C 1
ATOM 517 O O . ASN A 1 72 ? -12.942 4.845 15.143 1.00 97.38 72 ASN A O 1
ATOM 521 N N . PRO A 1 73 ? -13.440 6.845 16.049 1.00 97.62 73 PRO A N 1
ATOM 522 C CA . PRO A 1 73 ? -13.387 8.308 16.148 1.00 97.62 73 PRO A CA 1
ATOM 523 C C . PRO A 1 73 ? -11.955 8.851 16.277 1.00 97.62 73 PRO A C 1
ATOM 525 O O . PRO A 1 73 ? -11.046 8.145 16.693 1.00 97.62 73 PRO A O 1
ATOM 528 N N . GLU A 1 74 ? -11.726 10.119 15.941 1.00 96.75 74 GLU A N 1
ATOM 529 C CA . GLU A 1 74 ? -10.389 10.707 16.078 1.00 96.75 74 GLU A CA 1
ATOM 530 C C . GLU A 1 74 ? -9.921 10.709 17.548 1.00 96.75 74 GLU A C 1
ATOM 532 O O . GLU A 1 74 ? -10.693 10.977 18.469 1.00 96.75 74 GLU A O 1
ATOM 537 N N . GLY A 1 75 ? -8.641 10.398 17.778 1.00 95.94 75 GLY A N 1
ATOM 538 C CA . GLY A 1 75 ? -8.020 10.421 19.107 1.00 95.94 75 GLY A CA 1
ATOM 539 C C . GLY A 1 75 ? -8.278 9.192 19.986 1.00 95.94 75 GLY A C 1
ATOM 540 O O . GLY A 1 75 ? -7.680 9.099 21.057 1.00 95.94 75 GLY A O 1
ATOM 541 N N . THR A 1 76 ? -9.100 8.231 19.550 1.00 97.38 76 THR A N 1
ATOM 542 C CA . THR A 1 76 ? -9.405 7.014 20.333 1.00 97.38 76 THR A CA 1
ATOM 543 C C . THR A 1 76 ? -8.330 5.934 20.235 1.00 97.38 76 THR A C 1
ATOM 545 O O . THR A 1 76 ? -8.290 5.004 21.047 1.00 97.38 76 THR A O 1
ATOM 548 N N . GLY A 1 77 ? -7.447 6.049 19.248 1.00 97.19 77 GLY A N 1
ATOM 549 C CA . GLY A 1 77 ? -6.369 5.109 18.997 1.00 97.19 77 GLY A CA 1
AT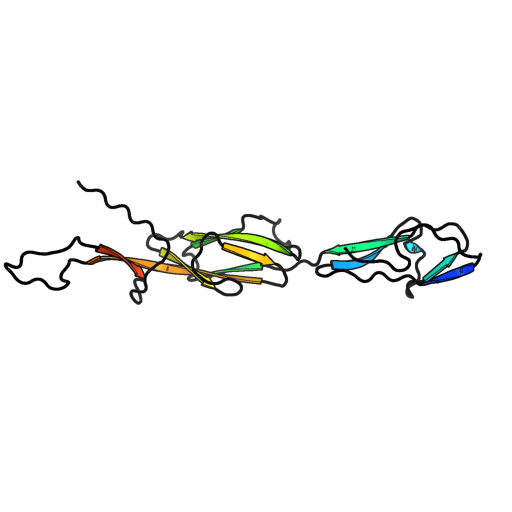OM 550 C C . GLY A 1 77 ? -5.314 5.654 18.048 1.00 97.19 77 GLY A C 1
ATOM 551 O O . GLY A 1 77 ? -5.374 6.793 17.580 1.00 97.19 77 GLY A O 1
ATOM 552 N N . THR A 1 78 ? -4.347 4.801 17.746 1.00 96.88 78 THR A N 1
ATOM 553 C CA . THR A 1 78 ? -3.311 5.023 16.741 1.00 96.88 78 THR A CA 1
ATOM 554 C C . THR A 1 78 ? -3.195 3.804 15.840 1.00 96.88 78 THR A C 1
ATOM 556 O O . THR A 1 78 ? -3.580 2.690 16.201 1.00 96.88 78 THR A O 1
ATOM 559 N N . VAL A 1 79 ? -2.637 4.016 14.654 1.00 96.12 79 VAL A N 1
ATOM 560 C CA . VAL A 1 79 ? -2.250 2.943 13.742 1.00 96.12 79 VAL A CA 1
ATOM 561 C C . VAL A 1 79 ? -0.765 3.083 13.473 1.00 96.12 79 VAL A C 1
ATOM 563 O O . VAL A 1 79 ? -0.308 4.139 13.039 1.00 96.12 79 VAL A O 1
ATOM 566 N N . THR A 1 80 ? -0.016 2.018 13.736 1.00 93.81 80 THR A N 1
ATOM 567 C CA . THR A 1 80 ? 1.431 1.987 13.519 1.00 93.81 80 THR A CA 1
ATOM 568 C C . THR A 1 80 ? 1.762 1.018 12.383 1.00 93.81 80 THR A C 1
ATOM 570 O O . THR A 1 80 ? 1.479 -0.176 12.518 1.00 93.81 80 THR A O 1
ATOM 573 N N . PRO A 1 81 ? 2.344 1.496 11.267 1.00 91.94 81 PRO A N 1
ATOM 574 C CA . PRO A 1 81 ? 2.919 0.633 10.244 1.00 91.94 81 PRO A CA 1
ATOM 575 C C . PRO A 1 81 ? 4.278 0.085 10.698 1.00 91.94 81 PRO A C 1
ATOM 577 O O . PRO A 1 81 ? 5.139 0.843 11.144 1.00 91.94 81 PRO A O 1
ATOM 580 N N . GLU A 1 82 ? 4.496 -1.224 10.554 1.00 88.00 82 GLU A N 1
ATOM 581 C CA . GLU A 1 82 ? 5.778 -1.867 10.892 1.00 88.00 82 GLU A CA 1
ATOM 582 C C . GLU A 1 82 ? 6.906 -1.427 9.941 1.00 88.00 82 GLU A C 1
ATOM 584 O O . GLU A 1 82 ? 8.053 -1.239 10.349 1.00 88.00 82 GLU A O 1
ATOM 589 N N . LEU A 1 83 ? 6.572 -1.176 8.671 1.00 79.19 83 LEU A N 1
ATOM 590 C CA . LEU A 1 83 ? 7.498 -0.596 7.706 1.00 79.19 83 LEU A CA 1
ATOM 591 C C . LEU A 1 83 ? 7.457 0.935 7.797 1.00 79.19 83 LEU A C 1
ATOM 593 O O . LEU A 1 83 ? 6.700 1.595 7.087 1.00 79.19 83 LEU A O 1
ATOM 597 N N . VAL A 1 84 ? 8.295 1.507 8.663 1.00 65.19 84 VAL A N 1
ATOM 598 C CA . VAL A 1 84 ? 8.446 2.964 8.766 1.00 65.19 84 VAL A CA 1
ATOM 599 C C . VAL A 1 84 ? 9.226 3.481 7.558 1.00 65.19 84 VAL A C 1
ATOM 601 O O . VAL A 1 84 ? 10.455 3.400 7.495 1.00 65.19 84 VAL A O 1
ATOM 604 N N . ILE A 1 85 ? 8.518 4.050 6.588 1.00 68.69 85 ILE A N 1
ATOM 605 C CA . ILE A 1 85 ? 9.139 4.873 5.549 1.00 68.69 85 ILE A CA 1
ATOM 606 C C . ILE A 1 85 ? 9.425 6.278 6.090 1.00 68.69 85 ILE A C 1
ATOM 608 O O . ILE A 1 85 ? 8.715 6.795 6.952 1.00 68.69 85 ILE A O 1
ATOM 612 N N . LYS A 1 86 ? 10.507 6.907 5.609 1.00 61.06 86 LYS A N 1
ATOM 613 C CA . LYS A 1 86 ? 10.830 8.296 5.978 1.00 61.06 86 LYS A CA 1
ATOM 614 C C . LYS A 1 86 ? 9.622 9.189 5.678 1.00 61.06 86 LYS A C 1
ATOM 616 O O . LYS A 1 86 ? 9.047 9.073 4.600 1.00 61.06 86 LYS A O 1
ATOM 621 N N . ALA A 1 87 ? 9.285 10.086 6.606 1.00 53.72 87 ALA A N 1
ATOM 622 C CA . ALA A 1 87 ? 8.180 11.027 6.447 1.00 53.72 87 ALA A CA 1
ATOM 623 C C . ALA A 1 87 ? 8.238 11.732 5.078 1.00 53.72 87 ALA A C 1
ATOM 625 O O . ALA A 1 87 ? 9.297 12.215 4.669 1.00 53.72 87 ALA A O 1
ATOM 626 N N . GLY A 1 88 ? 7.106 11.754 4.369 1.00 56.81 88 GLY A N 1
ATOM 627 C CA . GLY A 1 88 ? 6.999 12.321 3.022 1.00 56.81 88 GLY A CA 1
ATOM 628 C C . GLY A 1 88 ? 7.440 11.392 1.885 1.00 56.81 88 GLY A C 1
ATOM 629 O O . GLY A 1 88 ? 7.630 11.869 0.768 1.00 56.81 88 GLY A O 1
ATOM 630 N N . LYS A 1 89 ? 7.635 10.092 2.141 1.00 68.44 89 LYS A N 1
ATOM 631 C CA . LYS A 1 89 ? 7.820 9.086 1.087 1.00 68.44 89 LYS A CA 1
ATOM 632 C C . LYS A 1 89 ? 6.585 8.206 0.943 1.00 68.44 89 LYS A C 1
ATOM 634 O O . LYS A 1 89 ? 5.948 7.883 1.936 1.00 68.44 89 LYS A O 1
ATOM 639 N N . ASP A 1 90 ? 6.309 7.823 -0.296 1.00 89.06 90 ASP A N 1
ATOM 640 C CA . ASP A 1 90 ? 5.315 6.829 -0.687 1.00 89.06 90 ASP A CA 1
ATOM 641 C C . ASP A 1 90 ? 5.886 5.403 -0.557 1.00 89.06 90 ASP A C 1
ATOM 643 O O . ASP A 1 90 ? 7.108 5.204 -0.548 1.00 89.06 90 ASP A O 1
ATOM 647 N N . TYR A 1 91 ? 5.008 4.404 -0.490 1.00 91.38 91 TYR A N 1
ATOM 648 C CA . TYR A 1 91 ? 5.368 2.983 -0.464 1.00 91.38 91 TYR A CA 1
ATOM 649 C C . TYR A 1 91 ? 5.624 2.466 -1.882 1.00 91.38 91 TYR A C 1
ATOM 651 O O . TYR A 1 91 ? 4.917 2.833 -2.817 1.00 91.38 91 TYR A O 1
ATOM 659 N N . GLU A 1 92 ? 6.619 1.602 -2.072 1.00 91.88 92 GLU A N 1
ATOM 660 C CA . GLU A 1 92 ? 6.882 1.004 -3.384 1.00 91.88 92 GLU A CA 1
ATOM 661 C C . GLU A 1 92 ? 5.780 0.002 -3.765 1.00 91.88 92 GLU A C 1
ATOM 663 O O . GLU A 1 92 ? 5.314 -0.778 -2.933 1.00 91.88 92 GLU A O 1
ATOM 668 N N . HIS A 1 93 ? 5.417 -0.039 -5.048 1.00 93.62 93 HIS A N 1
ATOM 669 C CA . HIS A 1 93 ? 4.485 -1.033 -5.576 1.00 93.62 93 HIS A CA 1
ATOM 670 C C . HIS A 1 93 ? 4.948 -2.461 -5.234 1.00 93.62 93 HIS A C 1
ATOM 672 O O . HIS A 1 93 ? 6.086 -2.855 -5.507 1.00 93.62 93 HIS A O 1
ATOM 678 N N . GLY A 1 94 ? 4.019 -3.272 -4.737 1.00 91.81 94 GLY A N 1
ATOM 679 C CA . GLY A 1 94 ? 4.214 -4.661 -4.339 1.00 91.81 94 GLY A CA 1
ATOM 680 C C . GLY A 1 94 ? 4.717 -4.830 -2.907 1.00 91.81 94 GLY A C 1
ATOM 681 O O . GLY A 1 94 ? 4.913 -5.965 -2.479 1.00 91.81 94 GLY A O 1
ATOM 682 N N . GLN A 1 95 ? 4.939 -3.744 -2.156 1.00 92.00 95 GLN A N 1
ATOM 683 C CA . GLN A 1 95 ? 5.234 -3.851 -0.728 1.00 92.00 95 GLN A CA 1
ATOM 684 C C . GLN A 1 95 ? 4.000 -4.316 0.041 1.00 92.00 95 GLN A C 1
ATOM 686 O O . GLN A 1 95 ? 2.891 -3.864 -0.223 1.00 92.00 95 GLN A O 1
ATOM 691 N N . THR A 1 96 ? 4.207 -5.201 1.013 1.00 93.31 96 THR A N 1
ATOM 692 C CA . THR A 1 96 ? 3.188 -5.547 2.009 1.00 93.31 96 THR A CA 1
ATOM 693 C C . THR A 1 96 ? 3.523 -4.821 3.306 1.00 93.31 96 THR A C 1
ATOM 695 O O . THR A 1 96 ? 4.647 -4.924 3.800 1.00 93.31 96 THR A O 1
ATOM 698 N N . VAL A 1 97 ? 2.573 -4.047 3.825 1.00 94.00 97 VAL A N 1
ATOM 699 C CA . VAL A 1 97 ? 2.705 -3.247 5.046 1.00 94.00 97 VAL A CA 1
ATOM 700 C C . VAL A 1 97 ? 1.847 -3.879 6.131 1.00 94.00 97 VAL A C 1
ATOM 702 O O . VAL A 1 97 ? 0.648 -4.062 5.941 1.00 94.00 97 VAL A O 1
ATOM 705 N N . ARG A 1 98 ? 2.446 -4.182 7.283 1.00 95.06 98 ARG A N 1
ATOM 706 C CA . ARG A 1 98 ? 1.713 -4.665 8.454 1.00 95.06 98 ARG A CA 1
ATOM 707 C C . ARG A 1 98 ? 1.291 -3.491 9.330 1.00 95.06 98 ARG A C 1
ATOM 709 O O . ARG A 1 98 ? 2.140 -2.720 9.781 1.00 95.06 98 ARG A O 1
ATOM 716 N N . LEU A 1 99 ? -0.012 -3.342 9.539 1.00 96.50 99 LEU A N 1
ATOM 717 C CA . LEU A 1 99 ? -0.629 -2.267 10.310 1.00 96.50 99 LEU A CA 1
ATOM 718 C C . LEU A 1 99 ? -1.135 -2.802 11.648 1.00 96.50 99 LEU A C 1
ATOM 720 O O . LEU A 1 99 ? -1.857 -3.795 11.697 1.00 96.50 99 LEU A O 1
ATOM 724 N N . THR A 1 100 ? -0.774 -2.120 12.733 1.00 96.94 100 THR A N 1
ATOM 725 C CA . THR A 1 100 ? -1.258 -2.436 14.083 1.00 96.94 100 THR A CA 1
ATOM 726 C C . THR A 1 100 ? -2.106 -1.288 14.608 1.00 96.94 100 THR A C 1
ATOM 728 O O . THR A 1 100 ? -1.596 -0.177 14.772 1.00 96.94 100 THR A O 1
ATOM 731 N N . ALA A 1 101 ? -3.379 -1.548 14.896 1.00 97.38 101 ALA A N 1
ATOM 732 C CA . ALA A 1 101 ? -4.264 -0.611 15.579 1.00 97.38 101 ALA A CA 1
ATOM 733 C C . ALA A 1 101 ? -4.102 -0.755 17.098 1.00 97.38 101 ALA A C 1
ATOM 735 O O . ALA A 1 101 ? -4.209 -1.857 17.638 1.00 97.38 101 ALA A O 1
ATOM 736 N N . THR A 1 102 ? -3.850 0.349 17.799 1.00 97.00 102 THR A N 1
ATOM 737 C CA . THR A 1 102 ? -3.691 0.367 19.260 1.00 97.00 102 THR A CA 1
ATOM 738 C C . THR A 1 102 ? -4.632 1.406 19.865 1.00 97.00 102 THR A C 1
ATOM 740 O O . THR A 1 102 ? -4.527 2.579 19.509 1.00 97.00 102 THR A O 1
ATOM 743 N N . PRO A 1 103 ? -5.554 1.026 20.768 1.00 96.62 103 PRO A N 1
ATOM 744 C CA . PRO A 1 103 ? -6.386 2.001 21.462 1.00 96.62 103 PRO A CA 1
ATOM 745 C C . PRO A 1 103 ? -5.525 2.852 22.400 1.00 96.62 103 PRO A C 1
ATOM 747 O O . PRO A 1 103 ? -4.657 2.336 23.104 1.00 96.62 103 PRO A O 1
ATOM 750 N N . THR A 1 104 ? -5.771 4.159 22.424 1.00 96.69 104 THR A N 1
ATOM 751 C CA . THR A 1 104 ? -5.051 5.118 23.284 1.00 96.69 104 THR A CA 1
ATOM 752 C C . THR A 1 104 ? -5.947 5.750 24.336 1.00 96.69 104 THR A C 1
ATOM 754 O O . THR A 1 104 ? -5.453 6.310 25.314 1.00 96.69 104 THR A O 1
ATOM 757 N N . THR A 1 105 ? -7.264 5.647 24.164 1.00 96.50 105 THR A N 1
ATOM 758 C CA . THR A 1 105 ? -8.251 6.177 25.103 1.00 96.50 105 THR A CA 1
ATOM 759 C C . THR A 1 105 ? -8.826 5.058 25.956 1.00 96.50 105 THR A C 1
ATOM 761 O O . THR A 1 105 ? -9.239 4.014 25.452 1.00 96.50 105 THR A O 1
ATOM 764 N N . ALA A 1 106 ? -8.884 5.289 27.267 1.00 94.38 106 ALA A N 1
ATOM 765 C CA . ALA A 1 106 ? -9.476 4.342 28.199 1.00 94.38 106 ALA A CA 1
ATOM 766 C C . ALA A 1 106 ? -10.940 4.054 27.831 1.00 94.38 106 ALA A C 1
ATOM 768 O O . ALA A 1 106 ? -11.705 4.963 27.516 1.00 94.38 106 ALA A O 1
ATOM 769 N N . G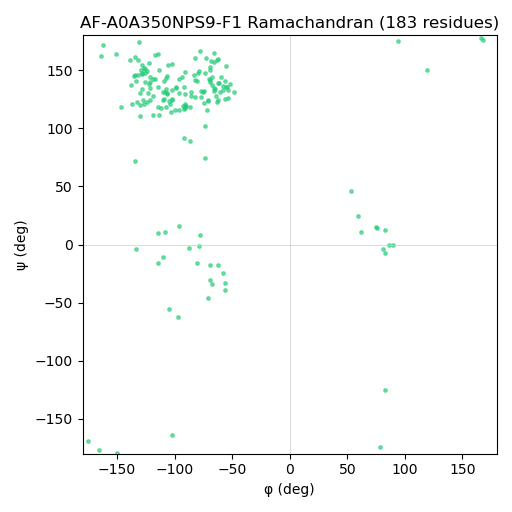LY A 1 107 ? -11.320 2.779 27.879 1.00 93.75 107 GLY A N 1
ATOM 770 C CA 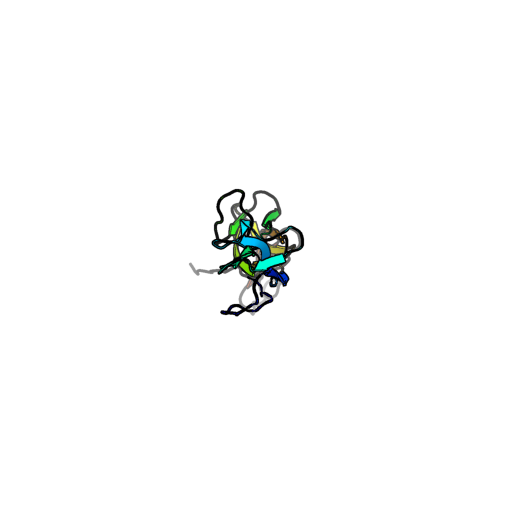. GLY A 1 107 ? -12.667 2.332 27.533 1.00 93.75 107 GLY A CA 1
ATOM 771 C C . GLY A 1 107 ? -12.909 2.130 26.037 1.00 93.75 107 GLY A C 1
ATOM 772 O O . GLY A 1 107 ? -13.947 1.581 25.702 1.00 93.75 107 GLY A O 1
ATOM 773 N N . TYR A 1 108 ? -11.984 2.495 25.145 1.00 96.50 108 TYR A N 1
ATOM 774 C CA . TYR A 1 108 ? -12.098 2.191 23.715 1.00 96.50 108 TYR A CA 1
ATOM 775 C C . TYR A 1 108 ? -11.324 0.927 23.350 1.00 96.50 108 TYR A C 1
ATOM 777 O O . TYR A 1 108 ? -10.228 0.687 23.858 1.00 96.50 108 TYR A O 1
ATOM 785 N N . LEU A 1 109 ? -11.882 0.133 22.438 1.00 97.00 109 LEU A N 1
ATOM 786 C CA . LEU A 1 109 ? -11.231 -1.038 21.851 1.00 97.00 109 LEU A CA 1
ATOM 787 C C . LEU A 1 109 ? -11.326 -0.979 20.328 1.00 97.00 109 LEU A C 1
ATOM 789 O O . LEU A 1 109 ? -12.275 -0.417 19.783 1.00 97.00 109 LEU A O 1
ATOM 793 N N . PHE A 1 110 ? -10.327 -1.552 19.656 1.00 97.44 110 PHE A N 1
ATOM 794 C CA . PHE A 1 110 ? -10.346 -1.728 18.207 1.00 97.44 110 PHE A CA 1
ATOM 795 C C . PHE A 1 110 ? -11.473 -2.691 17.823 1.00 97.44 110 PHE A C 1
ATOM 797 O O . PHE A 1 110 ? -11.612 -3.745 18.447 1.00 97.44 110 PHE A O 1
ATOM 804 N N . THR A 1 111 ? -12.261 -2.335 16.812 1.00 97.25 111 THR A N 1
ATOM 805 C CA . THR A 1 111 ? -13.346 -3.183 16.308 1.00 97.25 111 THR A CA 1
ATOM 806 C C . THR A 1 111 ? -12.965 -3.827 14.986 1.00 97.25 111 THR A C 1
ATOM 808 O O . THR A 1 111 ? -12.979 -5.053 14.872 1.00 97.25 111 THR A O 1
ATOM 811 N N . ASP A 1 112 ? -12.599 -3.013 14.001 1.00 98.00 112 ASP A N 1
ATOM 812 C CA . ASP A 1 112 ? -12.396 -3.439 12.623 1.00 98.00 112 ASP A CA 1
ATOM 813 C C . ASP A 1 112 ? -11.610 -2.407 11.806 1.00 98.00 112 ASP A C 1
ATOM 815 O O . ASP A 1 112 ? -11.481 -1.232 12.162 1.00 98.00 112 ASP A O 1
ATOM 819 N N . TRP A 1 113 ? -11.075 -2.876 10.686 1.00 98.44 113 TRP A N 1
ATOM 820 C CA . TRP A 1 113 ? -10.518 -2.045 9.634 1.00 98.44 113 TRP A CA 1
ATOM 821 C C . TRP A 1 113 ? -11.584 -1.698 8.593 1.00 98.44 113 TRP A C 1
ATOM 823 O O . TRP A 1 113 ? -12.446 -2.516 8.272 1.00 98.44 113 TRP A O 1
ATOM 833 N N . GLY A 1 114 ? -11.452 -0.517 7.994 1.00 98.00 114 GLY A N 1
ATOM 834 C CA . GLY A 1 114 ? -12.208 -0.085 6.822 1.00 98.00 114 GLY A CA 1
ATOM 835 C C . GLY A 1 114 ? -11.321 0.501 5.720 1.00 98.00 114 GLY A C 1
ATOM 836 O O . GLY A 1 114 ? -10.118 0.715 5.902 1.00 98.00 114 GLY A O 1
ATOM 837 N N . GLY A 1 115 ? -11.942 0.802 4.576 1.00 97.31 115 GLY A N 1
ATOM 838 C CA . GLY A 1 115 ? -11.259 1.287 3.374 1.00 97.31 115 GLY A CA 1
ATOM 839 C C . GLY A 1 115 ? -10.676 0.136 2.554 1.00 97.31 115 GLY A C 1
ATOM 840 O O . GLY A 1 115 ? -11.397 -0.787 2.187 1.00 97.31 115 GLY A O 1
ATOM 841 N N . ASP A 1 116 ? -9.376 0.195 2.270 1.00 97.88 116 ASP A N 1
ATOM 842 C CA . ASP A 1 116 ? -8.631 -0.851 1.553 1.00 97.88 116 ASP A CA 1
ATOM 843 C C . ASP A 1 116 ? -8.259 -2.067 2.430 1.00 97.88 116 ASP A C 1
ATOM 845 O O . ASP A 1 116 ? -7.666 -3.028 1.941 1.00 97.88 116 ASP A O 1
ATOM 849 N N . LEU A 1 117 ? -8.609 -2.039 3.719 1.00 97.62 117 LEU A N 1
ATOM 850 C CA . LEU A 1 117 ? -8.610 -3.196 4.616 1.00 97.62 117 LEU A CA 1
ATOM 851 C C . LEU A 1 117 ? -10.032 -3.481 5.106 1.00 97.62 117 LEU A C 1
ATOM 853 O O . LEU A 1 117 ? -10.921 -2.635 5.019 1.00 97.62 117 LEU A O 1
ATOM 857 N N . SER A 1 118 ? -10.241 -4.683 5.641 1.00 96.69 118 SER A N 1
ATOM 858 C CA . SER A 1 118 ? -11.516 -5.082 6.234 1.00 96.69 118 SER A CA 1
ATOM 859 C C . SER A 1 118 ? -11.324 -6.111 7.344 1.00 96.69 118 SER A C 1
ATOM 861 O O . SER A 1 118 ? -10.273 -6.746 7.445 1.00 96.69 118 SER A O 1
ATOM 863 N N . GLY A 1 119 ? -12.361 -6.295 8.159 1.00 96.88 119 GLY A N 1
ATOM 864 C CA . GLY A 1 119 ? -12.365 -7.281 9.235 1.00 96.88 119 GLY A CA 1
ATOM 865 C C . GLY A 1 119 ? -11.594 -6.820 10.468 1.00 96.88 119 GLY A C 1
ATOM 866 O O . GLY A 1 119 ? -11.153 -5.680 10.564 1.00 96.88 119 GLY A O 1
ATOM 867 N N . SER A 1 120 ? -11.464 -7.715 11.442 1.00 96.38 120 SER A N 1
ATOM 868 C CA . SER A 1 120 ? -10.989 -7.384 12.789 1.00 96.38 120 SER A CA 1
ATOM 869 C C . SER A 1 120 ? -9.646 -8.007 13.161 1.00 96.38 120 SER A C 1
ATOM 871 O O . SER A 1 120 ? -9.262 -8.010 14.334 1.00 96.38 120 SER A O 1
ATOM 873 N N . GLU A 1 121 ? -8.950 -8.598 12.193 1.00 97.00 121 GLU A N 1
ATOM 874 C CA . GLU A 1 121 ? -7.604 -9.116 12.407 1.00 97.00 121 GLU A CA 1
ATOM 875 C C . GLU A 1 121 ? -6.663 -7.956 12.740 1.00 97.00 121 GLU A C 1
ATOM 877 O O . GLU A 1 121 ? -6.632 -6.947 12.043 1.00 97.00 121 GLU A O 1
ATOM 882 N N . ASN A 1 122 ? -5.923 -8.064 13.838 1.00 96.06 122 ASN A N 1
ATOM 883 C CA . ASN A 1 122 ? -5.007 -7.021 14.273 1.00 96.06 122 ASN A CA 1
ATOM 884 C C . ASN A 1 122 ? -3.791 -7.671 14.945 1.00 96.06 122 ASN A C 1
ATOM 886 O O . ASN A 1 122 ? -3.969 -8.336 15.971 1.00 96.06 122 ASN A O 1
ATOM 890 N N . PRO A 1 123 ? -2.568 -7.491 14.412 1.00 96.69 123 PRO A N 1
ATOM 891 C CA . PRO A 1 123 ? -2.209 -6.675 13.238 1.00 96.69 123 PRO A CA 1
ATOM 892 C C . PRO A 1 123 ? -2.722 -7.226 11.894 1.00 96.69 123 PRO A C 1
ATOM 894 O O . PRO A 1 123 ? -2.843 -8.437 11.759 1.00 96.69 123 PRO A O 1
ATOM 897 N N . ALA A 1 124 ? -2.948 -6.358 10.902 1.00 96.94 124 ALA A N 1
ATOM 898 C CA . ALA A 1 124 ? -3.389 -6.727 9.547 1.00 96.94 124 ALA A CA 1
ATOM 899 C C . ALA A 1 124 ? -2.321 -6.438 8.478 1.00 96.94 124 ALA A C 1
ATOM 901 O O . ALA A 1 124 ? -1.539 -5.496 8.613 1.00 96.94 124 ALA A O 1
ATOM 902 N N . GLU A 1 125 ? -2.305 -7.220 7.397 1.00 96.19 125 GLU A N 1
ATOM 903 C CA . GLU A 1 125 ? -1.410 -7.026 6.247 1.00 96.19 125 GLU A CA 1
ATOM 904 C C . GLU A 1 125 ? -2.116 -6.309 5.088 1.00 96.19 125 GLU A C 1
ATOM 906 O O . GLU A 1 125 ? -3.225 -6.669 4.700 1.00 96.19 125 GLU A O 1
ATOM 911 N N . LEU A 1 126 ? -1.449 -5.312 4.501 1.00 96.44 126 LEU A N 1
ATOM 912 C CA . LEU A 1 126 ? -1.935 -4.534 3.361 1.00 96.44 126 LEU A CA 1
ATOM 913 C C . LEU A 1 126 ? -0.935 -4.578 2.203 1.00 96.44 126 LEU A C 1
ATOM 915 O O . LEU A 1 126 ? 0.200 -4.123 2.346 1.00 96.44 126 LEU A O 1
ATOM 919 N N . LEU A 1 127 ? -1.368 -5.044 1.031 1.00 95.69 127 LEU A N 1
ATOM 920 C CA . LEU A 1 127 ? -0.582 -4.967 -0.203 1.00 95.69 127 LEU A CA 1
ATOM 921 C C . LEU A 1 127 ? -0.721 -3.585 -0.858 1.00 95.69 127 LEU A C 1
ATOM 923 O O . LEU A 1 127 ? -1.826 -3.136 -1.158 1.00 95.69 127 LEU A O 1
ATOM 927 N N . ILE A 1 128 ? 0.404 -2.935 -1.146 1.00 95.44 128 ILE A N 1
ATOM 928 C CA . ILE A 1 128 ? 0.460 -1.664 -1.871 1.00 95.44 128 ILE A CA 1
ATOM 929 C C . ILE A 1 128 ? 0.617 -1.933 -3.372 1.00 95.44 128 ILE A C 1
ATOM 931 O O . ILE A 1 128 ? 1.727 -2.045 -3.884 1.00 95.44 128 ILE A O 1
ATOM 935 N N . ASP A 1 129 ? -0.484 -2.027 -4.106 1.00 94.69 129 ASP A N 1
ATOM 936 C CA . ASP A 1 129 ? -0.515 -2.127 -5.578 1.00 94.69 129 ASP A CA 1
ATOM 937 C C . ASP A 1 129 ? -1.073 -0.860 -6.264 1.00 94.69 129 ASP A C 1
ATOM 939 O O . ASP A 1 129 ? -0.920 -0.670 -7.474 1.00 94.69 129 ASP A O 1
ATOM 943 N N . SER A 1 130 ? -1.649 0.040 -5.469 1.00 95.00 130 SER A N 1
ATOM 944 C CA . SER A 1 130 ? -2.211 1.337 -5.837 1.00 95.00 130 SER A CA 1
ATOM 945 C C . SER A 1 130 ? -2.075 2.315 -4.667 1.00 95.00 130 SER A C 1
ATOM 947 O O . SER A 1 130 ? -1.598 1.944 -3.595 1.00 95.00 130 SER A O 1
ATOM 949 N N . ALA A 1 131 ? -2.552 3.553 -4.835 1.00 95.50 131 ALA A N 1
ATOM 950 C CA . ALA A 1 131 ? -2.849 4.416 -3.690 1.00 95.50 131 ALA A CA 1
ATOM 951 C C . ALA A 1 131 ? -3.826 3.699 -2.747 1.00 95.50 131 ALA A C 1
ATOM 953 O O . ALA A 1 131 ? -4.783 3.087 -3.234 1.00 95.50 131 ALA A O 1
ATOM 954 N N . LYS A 1 132 ? -3.561 3.764 -1.437 1.00 96.06 132 LYS A N 1
ATOM 955 C CA . LYS A 1 132 ? -4.344 3.091 -0.394 1.00 96.06 132 LYS A CA 1
ATOM 956 C C . LYS A 1 132 ? -4.869 4.064 0.656 1.00 96.06 132 LYS A C 1
ATOM 958 O O . LYS A 1 132 ? -4.224 5.064 0.978 1.00 96.06 132 LYS A O 1
ATOM 963 N N . SER A 1 133 ? -6.022 3.741 1.224 1.00 96.25 133 SER A N 1
ATOM 964 C CA . SER A 1 133 ? -6.667 4.440 2.326 1.00 96.25 133 SER A CA 1
ATOM 965 C C . SER A 1 133 ? -7.222 3.432 3.326 1.00 96.25 133 SER A C 1
ATOM 967 O O . SER A 1 133 ? -8.081 2.623 2.987 1.00 96.25 133 SER A O 1
ATOM 969 N N . VAL A 1 134 ? -6.763 3.504 4.571 1.00 97.88 134 VAL A N 1
ATOM 970 C CA . VAL A 1 134 ? -7.200 2.626 5.661 1.00 97.88 134 VAL A CA 1
ATOM 971 C C . VAL A 1 134 ? -7.777 3.454 6.801 1.00 97.88 134 VAL A C 1
ATOM 973 O O . VAL A 1 134 ? -7.236 4.499 7.174 1.00 97.88 134 VAL A O 1
ATOM 976 N N . THR A 1 135 ? -8.857 2.953 7.388 1.00 98.06 135 THR A N 1
ATOM 977 C CA . THR A 1 135 ? -9.438 3.488 8.621 1.00 98.06 135 THR A CA 1
ATOM 978 C C . THR A 1 135 ? -9.407 2.412 9.696 1.00 98.06 135 THR A C 1
ATOM 980 O O . THR A 1 135 ? -9.877 1.304 9.461 1.00 98.06 135 THR A O 1
ATOM 983 N N . ALA A 1 136 ? -8.861 2.725 10.870 1.00 98.44 136 ALA A N 1
ATOM 984 C CA . ALA A 1 136 ? -9.031 1.891 12.057 1.00 98.44 136 ALA A CA 1
ATOM 985 C C . ALA A 1 136 ? -10.236 2.383 12.857 1.00 98.44 136 ALA A C 1
ATOM 987 O O . ALA A 1 136 ? -10.245 3.530 13.318 1.00 98.44 136 ALA A O 1
ATOM 988 N N . ASN A 1 137 ? -11.228 1.512 13.023 1.00 98.12 137 ASN A N 1
ATOM 989 C CA . ASN A 1 137 ? -12.418 1.800 13.802 1.00 98.12 137 ASN A CA 1
ATOM 990 C C . ASN A 1 137 ? -12.230 1.346 15.252 1.00 98.12 137 ASN A C 1
ATOM 992 O O . ASN A 1 137 ? -11.718 0.259 15.541 1.00 98.12 137 ASN A O 1
ATOM 996 N N . PHE A 1 138 ? -12.645 2.208 16.171 1.00 98.00 138 PHE A N 1
ATOM 997 C CA . PHE A 1 138 ? -12.655 1.956 17.601 1.00 98.00 138 PHE A CA 1
ATOM 998 C C . PHE A 1 138 ? -14.037 2.263 18.161 1.00 98.00 138 PHE A C 1
ATOM 1000 O O . PHE A 1 138 ? -14.707 3.200 17.730 1.00 98.00 138 PHE A O 1
ATOM 1007 N N . ALA A 1 139 ? -14.440 1.522 19.184 1.00 97.38 139 ALA A N 1
ATOM 1008 C CA . ALA A 1 139 ? -15.699 1.755 19.872 1.00 97.38 139 ALA A CA 1
ATOM 1009 C C . ALA A 1 139 ? -15.496 1.771 21.382 1.00 97.38 139 ALA A C 1
ATOM 1011 O O . ALA A 1 139 ? -14.680 1.019 21.920 1.00 97.38 139 ALA A O 1
ATOM 1012 N N . GLU A 1 140 ? -16.277 2.609 22.065 1.00 97.00 140 GLU A N 1
ATOM 1013 C CA . GLU A 1 140 ? -16.384 2.543 23.516 1.00 97.00 140 GLU A CA 1
ATOM 1014 C C . GLU A 1 140 ? -16.965 1.173 23.887 1.00 97.00 140 GLU A C 1
ATOM 1016 O O . GLU A 1 140 ? -18.023 0.772 23.395 1.00 97.00 140 GLU A O 1
ATOM 1021 N N . ALA A 1 141 ? -16.254 0.441 24.730 1.00 94.75 141 ALA A N 1
ATOM 1022 C CA . ALA A 1 141 ? -16.591 -0.899 25.150 1.00 94.75 141 ALA A CA 1
ATOM 1023 C C . ALA A 1 141 ? -17.396 -0.871 26.452 1.00 94.75 141 ALA A C 1
ATOM 1025 O O . ALA A 1 141 ? -17.132 -0.087 27.366 1.00 94.75 141 ALA A O 1
ATOM 1026 N N . LYS A 1 142 ? -18.350 -1.791 26.562 1.00 93.12 142 LYS A N 1
ATOM 1027 C CA . LYS A 1 142 ? -19.018 -2.149 27.811 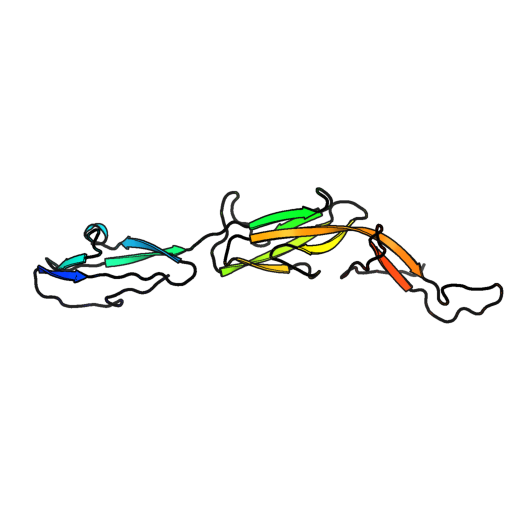1.00 93.12 142 LYS A CA 1
ATOM 1028 C C . LYS A 1 142 ? -18.820 -3.633 28.100 1.00 93.12 142 LYS A C 1
ATOM 1030 O O . LYS A 1 142 ? -18.811 -4.467 27.190 1.00 93.12 142 LYS A O 1
ATOM 1035 N N . MET A 1 143 ? -18.671 -3.946 29.382 1.00 89.75 143 MET A N 1
ATOM 1036 C CA . MET A 1 143 ? -18.597 -5.311 29.895 1.00 89.75 143 MET A CA 1
ATOM 1037 C C . MET A 1 143 ? -19.877 -5.648 30.647 1.00 89.75 143 MET A C 1
ATOM 1039 O O . MET A 1 143 ? -20.302 -4.889 31.517 1.00 89.75 143 MET A O 1
ATOM 1043 N N . GLU A 1 144 ? -20.468 -6.797 30.333 1.00 87.31 144 GLU A N 1
ATOM 1044 C CA . GLU A 1 144 ? -21.677 -7.291 30.994 1.00 87.31 144 GLU A CA 1
ATOM 1045 C C . GLU A 1 144 ? -21.465 -8.727 31.478 1.00 87.31 144 GLU A C 1
ATOM 1047 O O . GLU A 1 144 ? -20.966 -9.581 30.737 1.00 87.31 144 GLU A O 1
ATOM 1052 N N . ILE A 1 145 ? -21.861 -8.993 32.727 1.00 82.94 145 ILE A N 1
ATOM 1053 C CA . ILE A 1 145 ? -21.977 -10.350 33.263 1.00 82.94 145 ILE A CA 1
ATOM 1054 C C . ILE A 1 145 ? -23.402 -10.814 32.996 1.00 82.94 145 ILE A C 1
ATOM 1056 O O . ILE A 1 145 ? -24.362 -10.227 33.493 1.00 82.94 145 ILE A O 1
ATOM 1060 N N . VAL A 1 146 ? -23.534 -11.885 32.226 1.00 78.44 146 VAL A N 1
ATOM 1061 C CA . VAL A 1 146 ? -24.822 -12.507 31.931 1.00 78.44 146 VAL A CA 1
ATOM 1062 C C . VAL A 1 146 ? -24.943 -13.770 32.773 1.00 78.44 146 VAL A C 1
ATOM 1064 O O . VAL A 1 146 ? -24.182 -14.721 32.581 1.00 78.44 146 VAL A O 1
ATOM 1067 N N . THR A 1 147 ? -25.888 -13.780 33.714 1.00 73.31 147 THR A N 1
ATOM 1068 C CA . THR A 1 147 ? -26.244 -14.982 34.478 1.00 73.31 147 THR A CA 1
ATOM 1069 C C . THR A 1 147 ? -27.145 -15.886 33.648 1.00 73.31 147 THR A C 1
ATOM 1071 O O . THR A 1 147 ? -27.935 -15.406 32.833 1.00 73.31 147 THR A O 1
ATOM 1074 N N . GLN A 1 148 ? -27.051 -17.198 33.865 1.00 72.06 148 GLN A N 1
ATOM 1075 C CA . GLN A 1 148 ? -28.001 -18.150 33.300 1.00 72.06 148 GLN A CA 1
ATOM 1076 C C . GLN A 1 148 ? -28.895 -18.761 34.392 1.00 72.06 148 GLN A C 1
ATOM 1078 O O . GLN A 1 148 ? -28.367 -19.235 35.400 1.00 72.06 148 GLN A O 1
ATOM 1083 N N . PRO A 1 149 ? -30.231 -18.776 34.191 1.00 66.69 149 PRO A N 1
ATOM 1084 C CA . PRO A 1 149 ? -30.964 -18.086 33.119 1.00 66.69 149 PRO A CA 1
ATOM 1085 C C . PRO A 1 14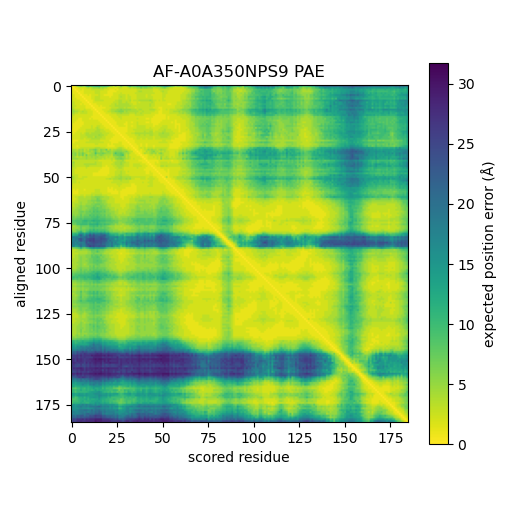9 ? -30.936 -16.548 33.270 1.00 66.69 149 PRO A C 1
ATOM 1087 O O . PRO A 1 149 ? -30.728 -16.019 34.359 1.00 66.69 149 PRO A O 1
ATOM 1090 N N . ALA A 1 150 ? -31.149 -15.827 32.161 1.00 65.25 150 ALA A N 1
ATOM 1091 C CA . ALA A 1 150 ? -31.105 -14.356 32.105 1.00 65.25 150 ALA A CA 1
ATOM 1092 C C . ALA A 1 150 ? -32.173 -13.664 32.979 1.00 65.25 150 ALA A C 1
ATOM 1094 O O . ALA A 1 150 ? -32.048 -12.486 33.299 1.00 65.25 150 ALA A O 1
ATOM 1095 N N . ALA A 1 151 ? -33.208 -14.405 33.376 1.00 65.50 151 ALA A N 1
ATOM 1096 C CA . ALA A 1 151 ? -34.166 -14.023 34.398 1.00 65.50 151 ALA A CA 1
ATOM 1097 C C . ALA A 1 151 ? -34.247 -15.156 35.421 1.00 65.50 151 ALA A C 1
ATOM 1099 O O . ALA A 1 151 ? -34.523 -16.300 35.056 1.00 65.50 151 ALA A O 1
ATOM 1100 N N . SER A 1 152 ? -34.019 -14.829 36.688 1.00 66.62 152 SER A N 1
ATOM 1101 C CA . SER A 1 152 ? -34.155 -15.754 37.805 1.00 66.62 152 SER A CA 1
ATOM 1102 C C . SER A 1 152 ? -35.243 -15.270 38.757 1.00 66.62 152 SER A C 1
ATOM 1104 O O . SER A 1 152 ? -35.431 -14.075 38.978 1.00 66.62 152 SER A O 1
ATOM 1106 N N . ILE A 1 153 ? -36.002 -16.220 39.295 1.00 74.25 153 ILE A N 1
ATOM 1107 C CA . ILE A 1 153 ? -37.022 -15.972 40.318 1.00 74.25 153 ILE A CA 1
ATOM 1108 C C . ILE A 1 153 ? -36.514 -16.457 41.677 1.00 74.25 153 ILE A C 1
ATOM 1110 O O . ILE A 1 153 ? -35.668 -17.352 41.750 1.00 74.25 153 ILE A O 1
ATOM 1114 N N . ALA A 1 154 ? -37.036 -15.875 42.759 1.00 67.06 154 ALA A N 1
ATOM 1115 C CA . ALA A 1 154 ? -36.677 -16.273 44.117 1.00 67.06 154 ALA A CA 1
ATOM 1116 C C . ALA A 1 154 ? -36.875 -17.789 44.316 1.00 67.06 154 ALA A C 1
ATOM 1118 O O . ALA A 1 154 ? -37.951 -18.320 44.047 1.00 67.06 154 ALA A O 1
ATOM 1119 N N . GLY A 1 155 ? -35.827 -18.478 44.778 1.00 72.38 155 GLY A N 1
ATOM 1120 C CA . GLY A 1 155 ? -35.843 -19.923 45.034 1.00 72.38 155 GLY A CA 1
ATOM 1121 C C . GLY A 1 155 ? -35.434 -20.815 43.855 1.00 72.38 155 GLY A C 1
ATOM 1122 O O . GLY A 1 155 ? -35.389 -22.031 44.022 1.00 72.38 155 GLY A O 1
ATOM 1123 N N . GLN A 1 156 ? -35.102 -20.259 42.685 1.00 77.00 156 GLN A N 1
ATOM 1124 C CA . GLN A 1 156 ? -34.576 -21.051 41.572 1.00 77.00 156 GLN A CA 1
ATOM 1125 C C . GLN A 1 156 ? -33.110 -21.452 41.815 1.00 77.00 156 GLN A C 1
ATOM 1127 O O . GLN A 1 156 ? -32.262 -20.608 42.103 1.00 77.00 156 GLN A O 1
ATOM 1132 N N . THR A 1 157 ? -32.785 -22.734 41.633 1.00 66.94 157 THR A N 1
ATOM 1133 C CA . THR A 1 157 ? -31.394 -23.182 41.479 1.00 66.94 157 THR A CA 1
ATOM 1134 C C . THR A 1 157 ? -30.883 -22.739 40.108 1.00 66.94 157 THR A C 1
ATOM 1136 O O . THR A 1 157 ? -31.409 -23.175 39.083 1.00 66.94 157 THR A O 1
ATOM 1139 N N . LEU A 1 158 ? -29.879 -21.861 40.076 1.00 66.94 158 LEU A N 1
ATOM 1140 C CA . LEU A 1 158 ? -29.247 -21.426 38.830 1.00 66.94 158 LEU A CA 1
ATOM 1141 C C . LEU A 1 158 ? -28.415 -22.575 38.246 1.00 66.94 158 LEU A C 1
ATOM 1143 O O . LEU A 1 158 ? -27.534 -23.113 38.917 1.00 66.94 158 LEU A O 1
ATOM 1147 N N . GLY A 1 159 ? -28.708 -22.953 37.003 1.00 61.81 159 GLY A N 1
ATOM 1148 C CA . GLY A 1 159 ? -27.899 -23.879 36.216 1.00 61.81 159 GLY A CA 1
ATOM 1149 C C . GLY A 1 159 ? -27.113 -23.112 35.156 1.00 61.81 159 GLY A C 1
ATOM 1150 O O . GLY A 1 159 ? -27.712 -22.416 34.340 1.00 61.81 159 GLY A O 1
ATOM 1151 N N . GLY A 1 160 ? -25.787 -23.252 35.159 1.00 69.31 160 GLY A N 1
ATOM 1152 C CA . GLY A 1 160 ? -24.884 -22.627 34.187 1.00 69.31 160 GLY A CA 1
ATOM 1153 C C . GLY A 1 160 ? -23.873 -21.672 34.823 1.00 69.31 160 GLY A C 1
ATOM 1154 O O . GLY A 1 160 ? -24.132 -21.061 35.857 1.00 69.31 160 GLY A O 1
ATOM 1155 N N . PHE A 1 161 ? -22.704 -21.548 34.195 1.00 71.81 161 PHE A N 1
ATOM 1156 C CA . PHE A 1 161 ? -21.709 -20.551 34.584 1.00 71.81 161 PHE A CA 1
ATOM 1157 C C . PHE A 1 161 ? -22.087 -19.184 33.997 1.00 71.81 161 PHE A C 1
ATOM 1159 O O . PHE A 1 161 ? -22.550 -19.124 32.851 1.00 71.81 161 PHE A O 1
ATOM 1166 N N . PRO A 1 162 ? -21.897 -18.082 34.742 1.00 75.81 162 PRO A N 1
ATOM 1167 C CA . PRO A 1 162 ? -22.047 -16.751 34.177 1.00 75.81 162 PRO A CA 1
ATOM 1168 C C . PRO A 1 162 ? -21.064 -16.558 33.015 1.00 75.81 162 PRO A C 1
ATOM 1170 O O . PRO A 1 162 ? -19.931 -17.037 33.056 1.00 75.81 162 PRO A O 1
ATOM 1173 N N . THR A 1 163 ? -21.488 -15.835 31.981 1.00 79.44 163 THR A N 1
ATOM 1174 C CA . THR A 1 163 ? -20.618 -15.461 30.855 1.00 79.44 163 THR A CA 1
ATOM 1175 C C . THR A 1 163 ? -20.324 -13.972 30.895 1.00 79.44 163 THR A C 1
ATOM 1177 O O . THR A 1 163 ? -21.231 -13.182 31.157 1.00 79.44 163 THR A O 1
ATOM 1180 N N . VAL A 1 164 ? -19.091 -13.580 30.580 1.00 84.56 164 VAL A N 1
ATOM 1181 C CA . VAL A 1 164 ? -18.721 -12.173 30.387 1.00 84.56 164 VAL A CA 1
ATOM 1182 C C . VAL A 1 164 ? -18.776 -11.854 28.899 1.00 84.56 164 VAL A C 1
ATOM 1184 O O . VAL A 1 164 ? -18.205 -12.584 28.088 1.00 84.56 164 VAL A O 1
ATOM 1187 N N . LYS A 1 165 ? -19.455 -10.767 28.534 1.00 86.38 165 LYS A N 1
ATOM 1188 C CA . LYS A 1 165 ? -19.483 -10.248 27.162 1.00 86.38 165 LYS A CA 1
ATOM 1189 C C . LYS A 1 165 ? -18.813 -8.884 27.111 1.00 86.38 165 LYS A C 1
ATOM 1191 O O . LYS A 1 165 ? -19.090 -8.035 27.956 1.00 86.38 165 LYS A O 1
ATOM 1196 N N . VAL A 1 166 ? -17.977 -8.673 26.097 1.00 92.25 166 VAL A N 1
ATOM 1197 C CA . VAL A 1 166 ? -17.446 -7.356 25.731 1.00 92.25 166 VAL A CA 1
ATOM 1198 C C . VAL A 1 166 ? -18.134 -6.933 24.447 1.00 92.25 166 VAL A C 1
ATOM 1200 O O . VAL A 1 166 ? -18.050 -7.616 23.426 1.00 92.25 166 VAL A O 1
ATOM 1203 N N . THR A 1 167 ? -18.856 -5.827 24.519 1.00 93.12 167 THR A N 1
ATOM 1204 C CA . THR A 1 167 ? -19.633 -5.305 23.396 1.00 93.12 167 THR A CA 1
ATOM 1205 C C . THR A 1 167 ? -19.400 -3.814 23.256 1.00 93.12 167 THR A C 1
ATOM 1207 O O . THR A 1 167 ? -18.937 -3.155 24.188 1.00 93.12 167 THR A O 1
ATOM 1210 N N . THR A 1 168 ? -19.720 -3.270 22.097 1.00 93.25 168 THR A N 1
ATOM 1211 C CA . THR A 1 168 ? -19.824 -1.832 21.892 1.00 93.25 168 THR A CA 1
ATOM 1212 C C . THR A 1 168 ? -20.925 -1.260 22.791 1.00 93.25 168 THR A C 1
ATOM 1214 O O . THR A 1 168 ? -22.004 -1.835 22.975 1.00 93.25 168 THR A O 1
ATOM 1217 N N . LYS A 1 169 ? -20.669 -0.096 23.380 1.00 92.00 169 LYS A N 1
ATOM 1218 C CA . LYS A 1 169 ? -21.623 0.572 24.269 1.00 92.00 169 LYS A CA 1
ATOM 1219 C C . LYS A 1 169 ? -22.844 1.112 23.521 1.00 92.00 169 LYS A C 1
ATOM 1221 O O . LYS A 1 169 ? -23.923 1.161 24.101 1.00 92.00 169 LYS A O 1
ATOM 1226 N N . ALA A 1 170 ? -22.666 1.502 22.259 1.00 90.25 170 ALA A N 1
ATOM 1227 C CA . ALA A 1 170 ? -23.700 2.138 21.448 1.00 90.25 170 ALA A CA 1
ATOM 1228 C C . ALA A 1 170 ? -24.828 1.173 21.045 1.00 90.25 170 ALA A C 1
ATOM 1230 O O . ALA A 1 170 ? -25.999 1.518 21.175 1.00 90.25 170 ALA A O 1
ATOM 1231 N N . ASP A 1 171 ? -24.481 -0.024 20.574 1.00 90.06 171 ASP A N 1
ATOM 1232 C CA . ASP A 1 171 ? -25.415 -0.961 19.933 1.00 90.06 171 ASP A CA 1
ATOM 1233 C C . ASP A 1 171 ? -25.297 -2.410 20.443 1.00 90.06 171 ASP A C 1
ATOM 1235 O O . ASP A 1 171 ? -26.113 -3.254 20.081 1.00 90.06 171 ASP A O 1
ATOM 1239 N N . GLY A 1 172 ? -24.345 -2.716 21.333 1.00 89.56 172 GLY A N 1
ATOM 1240 C CA . GLY A 1 172 ? -24.202 -4.054 21.917 1.00 89.56 172 GLY A CA 1
ATOM 1241 C C . GLY A 1 172 ? -23.570 -5.084 20.977 1.00 89.56 172 GLY A C 1
ATOM 1242 O O . GLY A 1 172 ? -23.617 -6.283 21.262 1.00 89.56 172 GLY A O 1
ATOM 1243 N N . THR A 1 173 ? -22.957 -4.636 19.885 1.00 91.94 173 THR A N 1
ATOM 1244 C CA . THR A 1 173 ? -22.229 -5.486 18.944 1.00 91.94 173 THR A CA 1
ATOM 1245 C C . THR A 1 173 ? -20.996 -6.095 19.628 1.00 91.94 173 THR A C 1
ATOM 1247 O O . THR A 1 173 ? -20.259 -5.378 20.308 1.00 91.94 173 THR A O 1
ATOM 1250 N N . PRO A 1 174 ? -20.744 -7.413 19.507 1.00 91.19 174 PRO A N 1
ATOM 1251 C CA . PRO A 1 174 ? -19.547 -8.037 20.069 1.00 91.19 174 PRO A CA 1
ATOM 1252 C C . PRO A 1 174 ? -18.260 -7.413 19.527 1.00 91.19 174 PRO A C 1
ATOM 1254 O O . PRO A 1 174 ? -18.112 -7.258 18.317 1.00 91.19 174 PRO A O 1
ATOM 1257 N N . ILE A 1 175 ? -17.314 -7.106 20.419 1.00 92.19 175 ILE A N 1
ATOM 1258 C CA . ILE A 1 175 ? -15.978 -6.651 20.017 1.00 92.19 175 ILE A CA 1
ATOM 1259 C C . ILE A 1 175 ? -15.077 -7.890 19.879 1.00 92.19 175 ILE A C 1
ATOM 1261 O O . ILE A 1 175 ? -14.911 -8.631 20.855 1.00 92.19 175 ILE A O 1
ATOM 1265 N N . PRO A 1 176 ? -14.522 -8.161 18.688 1.00 89.56 176 PRO A N 1
ATOM 1266 C CA . PRO A 1 176 ? -13.704 -9.344 18.437 1.00 89.56 176 PRO A CA 1
ATOM 1267 C C . PRO A 1 176 ? -12.321 -9.239 19.095 1.00 89.56 176 PRO A C 1
ATOM 1269 O O . PRO A 1 176 ? -11.837 -8.155 19.405 1.00 89.56 176 PRO A O 1
ATOM 1272 N N . ASN A 1 177 ? -11.657 -10.386 19.272 1.00 85.62 177 ASN A N 1
ATOM 1273 C CA . ASN A 1 177 ? -10.253 -10.478 19.700 1.00 85.62 177 ASN A CA 1
ATOM 1274 C C . ASN A 1 177 ? -9.931 -9.841 21.070 1.00 85.62 177 ASN A C 1
ATOM 1276 O O . ASN A 1 177 ? -8.783 -9.497 21.346 1.00 85.62 177 ASN A O 1
ATOM 1280 N N . VAL A 1 178 ? -10.925 -9.729 21.959 1.00 85.81 178 VAL A N 1
ATOM 1281 C CA . VAL A 1 178 ? -10.733 -9.253 23.336 1.00 85.81 178 VAL A CA 1
ATOM 1282 C C . VAL A 1 178 ? -10.464 -10.432 24.272 1.00 85.81 178 VAL A C 1
ATOM 1284 O O . VAL A 1 178 ? -11.328 -11.283 24.478 1.00 85.81 178 VAL A O 1
ATOM 1287 N N . ALA A 1 179 ? -9.275 -10.471 24.877 1.00 80.81 179 ALA A N 1
ATOM 1288 C CA . ALA A 1 179 ? -8.960 -11.435 25.928 1.00 80.81 179 ALA A CA 1
ATOM 1289 C C . ALA A 1 179 ? -9.605 -11.011 27.260 1.00 80.81 179 ALA A C 1
ATOM 1291 O O . ALA A 1 179 ? -9.400 -9.890 27.727 1.00 80.81 179 ALA A O 1
ATOM 1292 N N . ILE A 1 180 ? -10.365 -11.914 27.885 1.00 79.12 180 ILE A N 1
ATOM 1293 C CA . ILE A 1 180 ? -11.014 -11.690 29.183 1.00 79.12 180 ILE A CA 1
ATOM 1294 C C . ILE A 1 180 ? -10.379 -12.634 30.205 1.00 79.12 180 ILE A C 1
ATOM 1296 O O . ILE A 1 180 ? -10.580 -13.844 30.140 1.00 79.12 180 ILE A O 1
ATOM 1300 N N . ASN A 1 181 ? -9.636 -12.079 31.163 1.00 77.19 181 ASN A N 1
ATOM 1301 C CA . ASN A 1 181 ? -9.060 -12.842 32.269 1.00 77.19 181 ASN A CA 1
ATOM 1302 C C . ASN A 1 181 ? -9.934 -12.673 33.516 1.00 77.19 181 ASN A C 1
ATOM 1304 O O . ASN A 1 181 ? -10.051 -11.568 34.045 1.00 77.19 181 ASN A O 1
ATOM 1308 N N . VAL A 1 182 ? -10.538 -13.766 33.986 1.00 72.25 182 VAL A N 1
ATOM 1309 C CA . VAL A 1 182 ? -11.315 -13.804 35.233 1.00 72.25 182 VAL A CA 1
ATOM 1310 C C . VAL A 1 182 ? -10.469 -14.485 36.304 1.00 72.25 182 VAL A C 1
ATOM 1312 O O . VAL A 1 182 ? -10.059 -15.629 36.132 1.00 72.25 182 VAL A O 1
ATOM 1315 N N . THR A 1 183 ? -10.196 -13.786 37.404 1.00 72.31 183 THR A N 1
ATOM 1316 C CA . THR A 1 183 ? -9.513 -14.348 38.579 1.00 72.31 183 THR A CA 1
ATOM 1317 C C . THR A 1 183 ? -10.499 -14.464 39.733 1.00 72.31 183 THR A C 1
ATOM 1319 O O . THR A 1 183 ? -11.100 -13.459 40.120 1.00 72.31 183 THR A O 1
ATOM 1322 N N . GLU A 1 184 ? -10.651 -15.663 40.291 1.00 72.12 184 GLU A N 1
ATOM 1323 C CA . GLU A 1 184 ? -11.370 -15.864 41.552 1.00 72.12 184 GLU A CA 1
ATOM 1324 C C . GLU A 1 184 ? -10.562 -15.248 42.709 1.00 72.12 184 GLU A C 1
ATOM 1326 O O . GLU A 1 184 ? -9.328 -15.284 42.700 1.00 72.12 184 GLU A O 1
ATOM 1331 N N . LYS A 1 185 ? -11.259 -14.622 43.665 1.00 55.53 185 LYS A N 1
ATOM 1332 C CA . LYS A 1 185 ? -10.681 -14.106 44.913 1.00 55.53 185 LYS A CA 1
ATOM 1333 C C . LYS A 1 185 ? -10.960 -15.061 46.058 1.00 55.53 185 LYS A C 1
ATOM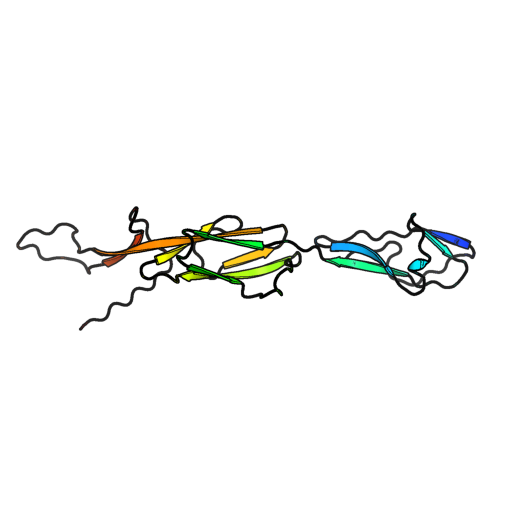 1335 O O . LYS A 1 185 ? -12.088 -15.600 46.080 1.00 55.53 185 LYS A O 1
#

Secondary structure (DSSP, 8-state):
-B--BSPSS-----TTEEEE-B-PBPTTEEEEEEESTTGGG--TTSEEEESS----EEEEEEPEE-EEEEEESTTSEEEEESS-PPTT-PEETTEEEEEEEEE-STTEEEEEEEET--BS-SSEEEEESS-EEEEEEEEEEEEEEE-SSSS--TT----S--EEEEEETTT-PBPTT--------

Solvent-accessible surface area (backbone atoms only — not comparable to full-atom values): 11092 Å² total; per-residue (Å²): 84,61,50,51,39,70,60,94,78,90,83,89,75,59,79,65,37,73,46,70,53,46,55,58,47,35,91,51,26,39,64,69,49,55,35,57,92,41,16,87,63,46,42,98,84,35,31,38,67,32,79,62,92,80,45,75,37,83,39,55,42,71,36,64,27,51,74,47,80,47,50,39,57,75,76,39,41,50,74,48,60,74,70,78,65,64,90,96,58,59,48,49,43,75,42,72,42,43,38,35,75,44,58,71,33,90,58,36,40,62,44,34,38,33,76,80,44,67,54,60,67,73,66,35,82,43,76,30,82,50,73,42,44,37,31,42,34,48,38,52,52,39,79,47,80,44,52,35,60,87,74,79,60,95,88,63,84,73,64,68,74,68,44,80,46,54,17,31,61,89,79,59,49,74,46,62,93,69,86,84,88,86,78,90,129

Foldseek 3Di:
DWAKVVGPDDDDDDAQDKDAMDTGHDQQKDFDFKDDPCRVQQDPRRIHTPNDDGDIDTDMDGDFAAEAEAEPPPPQWDKDWPPDDDPPGGHGAFDKIWIAIGGDDPQKDWAWKDWQGTDRDGRDIGGPNYHGYMYTYIARKDKDWQFPPNDDDPPDDGDDDIDIFIAGPPPRHGRPPDDDDDDDD

Radius of gyration: 29.87 Å; Cα contacts (8 Å, |Δi|>4): 365; chains: 1; bounding box: 69×36×85 Å

Sequence (185 aa):
GGTTLPKPGKYTYGENTVVTLKAPPAAGSLFDHWGGADGASVSSANTIVMNGNKSVKAVFSKLTYPLNITVNPEGTGTVTPELVIKAGKDYEHGQTVRLTATPTTAGYLFTDWGGDLSGSENPAELLIDSAKSVTANFAEAKMEIVTQPAASIAGQTLGGFPTVKVTTKADGTPIPNVAINVTEK